Protein AF-A0A9P7BVK4-F1 (afdb_monomer_lite)

Organism: Rhizopus oryzae (NCBI:txid64495)

Radius of gyration: 29.21 Å; chains: 1; bounding box: 48×48×103 Å

Sequence (218 aa):
MNQEDSNDARLERILRNAQRNKIELFDGKNSPQNISIYGFLLGIVCGGGFIFSFYGSIPQLGLFLSALTIFHFMEYLSTALFNPHTLTLDSYLINHGRQYHAAHTAAFIEFFIEYYFFPRWKTFNYISYLVDHKEKDHVLVTHGIYKIMRHPSYFGFFWWALGAQLLLLNPVCFVGFILVLQKFFSDRITYEEHTLQRFFGQEWIEYKAKTPTWMPFI

pLDDT: mean 82.13, std 11.07, range [40.75, 97.62]

Structure (mmCIF, N/CA/C/O backbone):
data_AF-A0A9P7BVK4-F1
#
_entry.id   AF-A0A9P7BVK4-F1
#
loop_
_atom_site.group_PDB
_atom_site.id
_atom_site.type_symbol
_atom_site.label_atom_id
_atom_site.label_alt_id
_atom_site.label_comp_id
_atom_site.label_asym_id
_atom_site.label_entity_id
_atom_site.label_seq_id
_atom_site.pdbx_PDB_ins_code
_atom_site.Cartn_x
_atom_site.Cartn_y
_atom_site.Cartn_z
_atom_site.occupancy
_atom_site.B_iso_or_equiv
_atom_site.auth_seq_id
_atom_site.auth_comp_id
_atom_site.auth_asym_id
_atom_site.auth_atom_id
_atom_site.pdbx_PDB_model_num
ATOM 1 N N . MET A 1 1 ? 20.400 -6.594 -69.086 1.00 61.75 1 MET A N 1
ATOM 2 C CA . MET A 1 1 ? 19.956 -6.981 -67.732 1.00 61.75 1 MET A CA 1
ATOM 3 C C . MET A 1 1 ? 18.478 -7.303 -67.849 1.00 61.75 1 MET A C 1
ATOM 5 O O . MET A 1 1 ? 17.737 -6.425 -68.279 1.00 61.75 1 MET A O 1
ATOM 9 N N . ASN A 1 2 ? 18.091 -8.565 -67.650 1.00 72.62 2 ASN A N 1
ATOM 10 C CA . ASN A 1 2 ? 16.729 -9.026 -67.928 1.00 72.62 2 ASN A CA 1
ATOM 11 C C . ASN A 1 2 ? 15.741 -8.463 -66.897 1.00 72.62 2 ASN A C 1
ATOM 13 O O . ASN A 1 2 ? 16.097 -8.190 -65.753 1.00 72.62 2 ASN A O 1
ATOM 17 N N . GLN A 1 3 ? 14.489 -8.267 -67.310 1.00 72.19 3 GLN A N 1
ATOM 18 C CA . GLN A 1 3 ? 13.434 -7.708 -66.457 1.00 72.19 3 GLN A CA 1
ATOM 19 C C . GLN A 1 3 ? 13.125 -8.599 -65.237 1.00 72.19 3 GLN A C 1
ATOM 21 O O . GLN A 1 3 ? 12.693 -8.098 -64.202 1.00 72.19 3 GLN A O 1
ATOM 26 N N . GLU A 1 4 ? 13.425 -9.894 -65.346 1.00 73.38 4 GLU A N 1
ATOM 27 C CA . GLU A 1 4 ? 13.382 -10.890 -64.269 1.00 73.38 4 GLU A CA 1
ATOM 28 C C . GLU A 1 4 ? 14.431 -10.606 -63.176 1.00 73.38 4 GLU A C 1
ATOM 30 O O . GLU A 1 4 ? 14.052 -10.410 -62.024 1.00 73.38 4 GLU A O 1
ATOM 35 N N . ASP A 1 5 ? 15.706 -10.394 -63.541 1.00 74.50 5 ASP A N 1
ATOM 36 C CA . ASP A 1 5 ? 16.781 -10.029 -62.592 1.00 74.50 5 ASP A CA 1
ATOM 37 C C . ASP A 1 5 ? 16.472 -8.731 -61.827 1.00 74.50 5 ASP A C 1
ATOM 39 O O . ASP A 1 5 ? 16.791 -8.579 -60.645 1.00 74.50 5 ASP A O 1
ATOM 43 N N . SER A 1 6 ? 15.838 -7.760 -62.495 1.00 81.06 6 SER A N 1
ATOM 44 C CA . SER A 1 6 ? 15.445 -6.496 -61.861 1.00 81.06 6 SER A CA 1
ATOM 45 C C . SER A 1 6 ? 14.291 -6.670 -60.868 1.00 81.06 6 SER A C 1
ATOM 47 O O . SER A 1 6 ? 14.216 -5.922 -59.886 1.00 81.06 6 SER A O 1
ATOM 49 N N . ASN A 1 7 ? 13.376 -7.604 -61.128 1.00 84.06 7 ASN A N 1
ATOM 50 C CA . ASN A 1 7 ? 12.255 -7.898 -60.241 1.00 84.06 7 ASN A CA 1
ATOM 51 C C . ASN A 1 7 ? 12.714 -8.705 -59.023 1.00 84.06 7 ASN A C 1
ATOM 53 O O . ASN A 1 7 ? 12.315 -8.368 -57.908 1.00 84.06 7 ASN A O 1
ATOM 57 N N . ASP A 1 8 ? 13.625 -9.661 -59.207 1.00 87.31 8 ASP A N 1
ATOM 58 C CA . ASP A 1 8 ? 14.218 -10.438 -58.114 1.00 87.31 8 ASP A CA 1
ATOM 59 C C . ASP A 1 8 ? 15.072 -9.563 -57.193 1.00 87.31 8 ASP A C 1
ATOM 61 O O . ASP A 1 8 ? 14.895 -9.583 -55.974 1.00 87.31 8 ASP A O 1
ATOM 65 N N . ALA A 1 9 ? 15.901 -8.671 -57.745 1.00 86.88 9 ALA A N 1
ATOM 66 C CA . ALA A 1 9 ? 16.670 -7.718 -56.941 1.00 86.88 9 ALA A CA 1
ATOM 67 C C . ALA A 1 9 ? 15.771 -6.766 -56.125 1.00 86.88 9 ALA A C 1
ATOM 69 O O . ALA A 1 9 ? 16.116 -6.356 -55.007 1.00 86.88 9 ALA A O 1
ATOM 70 N N . ARG A 1 10 ? 14.600 -6.401 -56.665 1.00 88.00 10 ARG A N 1
ATOM 71 C CA . ARG A 1 10 ? 13.596 -5.593 -55.961 1.00 88.00 10 ARG A CA 1
ATOM 72 C C . ARG A 1 10 ? 12.890 -6.409 -54.877 1.00 88.00 10 ARG A C 1
ATOM 74 O O . ARG A 1 10 ? 12.719 -5.892 -53.772 1.00 88.00 10 ARG A O 1
ATOM 81 N N . LEU A 1 11 ? 12.528 -7.660 -55.157 1.00 86.94 11 LEU A N 1
ATOM 82 C CA . LEU A 1 11 ? 11.910 -8.571 -54.196 1.00 86.94 11 LEU A CA 1
ATOM 83 C C . LEU A 1 11 ? 12.857 -8.869 -53.028 1.00 86.94 11 LEU A C 1
ATOM 85 O O . LEU A 1 11 ? 12.459 -8.726 -51.876 1.00 86.94 11 LEU A O 1
ATOM 89 N N . GLU A 1 12 ? 14.132 -9.157 -53.290 1.00 88.69 12 GLU A N 1
ATOM 90 C CA . GLU A 1 12 ? 15.126 -9.354 -52.233 1.00 88.69 12 GLU A CA 1
ATOM 91 C C . GLU A 1 12 ? 15.334 -8.100 -51.373 1.00 88.69 12 GLU A C 1
ATOM 93 O O . GLU A 1 12 ? 15.582 -8.205 -50.172 1.00 88.69 12 GLU A O 1
ATOM 98 N N . ARG A 1 13 ? 15.254 -6.891 -51.952 1.00 85.25 13 ARG A N 1
ATOM 99 C CA . ARG A 1 13 ? 15.291 -5.642 -51.167 1.00 85.25 13 ARG A CA 1
ATOM 100 C C . ARG A 1 13 ? 14.056 -5.497 -50.283 1.00 85.25 13 ARG A C 1
ATOM 102 O O . ARG A 1 13 ? 14.195 -5.086 -49.134 1.00 85.25 13 ARG A O 1
ATOM 109 N N . ILE A 1 14 ? 12.873 -5.843 -50.790 1.00 84.50 14 ILE A N 1
ATOM 110 C CA . ILE A 1 14 ? 11.623 -5.818 -50.019 1.00 84.50 14 ILE A CA 1
ATOM 111 C C . ILE A 1 14 ? 11.687 -6.833 -48.875 1.00 84.50 14 ILE A C 1
ATOM 113 O O . ILE A 1 14 ? 11.404 -6.467 -47.739 1.00 84.50 14 ILE A O 1
ATOM 117 N N . LEU A 1 15 ? 12.127 -8.065 -49.140 1.00 81.56 15 LEU A N 1
ATOM 118 C CA . LEU A 1 15 ? 12.265 -9.113 -48.128 1.00 81.56 15 LEU A CA 1
ATOM 119 C C . LEU A 1 15 ? 13.334 -8.767 -47.083 1.00 81.56 15 LEU A C 1
ATOM 121 O O . LEU A 1 15 ? 13.077 -8.917 -45.891 1.00 81.56 15 LEU A O 1
ATOM 125 N N . ARG A 1 16 ? 14.486 -8.214 -47.492 1.00 78.69 16 ARG A N 1
ATOM 126 C CA . ARG A 1 16 ? 15.508 -7.711 -46.555 1.00 78.69 16 ARG A CA 1
ATOM 127 C C . ARG A 1 16 ? 14.986 -6.566 -45.694 1.00 78.69 16 ARG A C 1
ATOM 129 O O . ARG A 1 16 ? 15.225 -6.569 -44.492 1.00 78.69 16 ARG A O 1
ATOM 136 N N . ASN A 1 17 ? 14.252 -5.614 -46.266 1.00 74.50 17 ASN A N 1
ATOM 137 C CA . ASN A 1 17 ? 13.646 -4.523 -45.498 1.00 74.50 17 ASN A CA 1
ATOM 138 C C . ASN A 1 17 ? 12.530 -5.025 -44.567 1.00 74.50 17 ASN A C 1
ATOM 140 O O . ASN A 1 17 ? 12.420 -4.547 -43.442 1.00 74.50 17 ASN A O 1
ATOM 144 N N . ALA A 1 18 ? 11.748 -6.018 -44.996 1.00 70.12 18 ALA A N 1
ATOM 145 C CA . ALA A 1 18 ? 10.730 -6.663 -44.172 1.00 70.12 18 ALA A CA 1
ATOM 146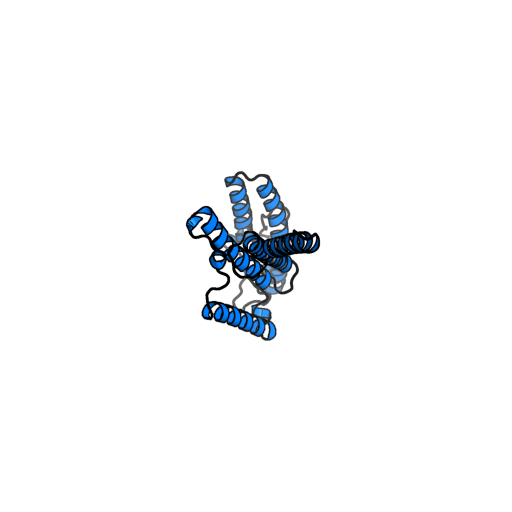 C C . ALA A 1 18 ? 11.351 -7.450 -43.004 1.00 70.12 18 ALA A C 1
ATOM 148 O O . ALA A 1 18 ? 10.852 -7.369 -41.886 1.00 70.12 18 ALA A O 1
ATOM 149 N N . GLN A 1 19 ? 12.473 -8.145 -43.225 1.00 66.88 19 GLN A N 1
ATOM 150 C CA . GLN A 1 19 ? 13.240 -8.798 -42.159 1.00 66.88 19 GLN A CA 1
ATOM 151 C C . GLN A 1 19 ? 13.903 -7.788 -41.216 1.00 66.88 19 GLN A C 1
ATOM 153 O O . GLN A 1 19 ? 13.889 -7.992 -40.008 1.00 66.88 19 GLN A O 1
ATOM 158 N N . ARG A 1 20 ? 14.439 -6.677 -41.738 1.00 66.38 20 ARG A N 1
ATOM 159 C CA . ARG A 1 20 ? 15.073 -5.614 -40.938 1.00 66.38 20 ARG A CA 1
ATOM 160 C C . ARG A 1 20 ? 14.078 -4.858 -40.052 1.00 66.38 20 ARG A C 1
ATOM 162 O O . ARG A 1 20 ? 14.463 -4.366 -39.000 1.00 66.38 20 ARG A O 1
ATOM 169 N N . ASN A 1 21 ? 12.814 -4.796 -40.469 1.00 64.31 21 ASN A N 1
ATOM 170 C CA . ASN A 1 21 ? 11.710 -4.197 -39.715 1.00 64.31 21 ASN A CA 1
ATOM 171 C C . ASN A 1 21 ? 10.929 -5.213 -38.872 1.00 64.31 21 ASN A C 1
ATOM 173 O O . ASN A 1 21 ? 9.886 -4.867 -38.314 1.00 64.31 21 ASN A O 1
ATOM 177 N N . LYS A 1 22 ? 11.388 -6.467 -38.783 1.00 70.56 22 LYS A N 1
ATOM 178 C CA . LYS A 1 22 ? 10.742 -7.454 -37.926 1.00 70.56 22 LYS A CA 1
ATOM 179 C C . LYS A 1 22 ? 10.945 -7.027 -36.474 1.00 70.56 22 LYS A C 1
ATOM 181 O O . LYS A 1 22 ? 12.064 -7.005 -35.972 1.00 70.56 22 LYS A O 1
ATOM 186 N N . ILE A 1 23 ? 9.853 -6.642 -35.822 1.00 73.25 23 ILE A N 1
ATOM 187 C CA . ILE A 1 23 ? 9.856 -6.268 -34.410 1.00 73.25 23 ILE A CA 1
ATOM 188 C C . ILE A 1 23 ? 10.021 -7.559 -33.607 1.00 73.25 23 ILE A C 1
ATOM 190 O O . ILE A 1 23 ? 9.081 -8.341 -33.473 1.00 73.25 23 ILE A O 1
ATOM 194 N N . GLU A 1 24 ? 11.235 -7.806 -33.127 1.00 81.44 24 GLU A N 1
ATOM 195 C CA . GLU A 1 24 ? 11.526 -8.908 -32.214 1.00 81.44 24 GLU A CA 1
ATOM 196 C C . GLU A 1 24 ? 11.184 -8.461 -30.787 1.00 81.44 24 GLU A C 1
ATOM 198 O O . GLU A 1 24 ? 11.719 -7.471 -30.289 1.00 81.44 24 GLU A O 1
ATOM 203 N N . LEU A 1 25 ? 10.237 -9.163 -30.160 1.00 84.94 25 LEU A N 1
ATOM 204 C CA . LEU A 1 25 ? 9.832 -8.968 -28.768 1.00 84.94 25 LEU A CA 1
ATOM 205 C C . LEU A 1 25 ? 10.315 -10.162 -27.944 1.00 84.94 25 LEU A C 1
ATOM 207 O O . LEU A 1 25 ? 10.239 -11.297 -28.415 1.00 84.94 25 LEU A O 1
ATOM 211 N N . PHE A 1 26 ? 10.755 -9.912 -26.710 1.00 84.88 26 PHE A N 1
ATOM 212 C CA . PHE A 1 26 ? 11.205 -10.939 -25.756 1.00 84.88 26 PHE A CA 1
ATOM 213 C C . PHE A 1 26 ? 12.436 -11.745 -26.204 1.00 84.88 26 PHE A C 1
ATOM 215 O O . PHE A 1 26 ? 12.697 -12.825 -25.683 1.00 84.88 26 PHE A O 1
ATOM 222 N N . ASP A 1 27 ? 13.230 -11.214 -27.135 1.00 86.06 27 ASP A N 1
ATOM 223 C CA . ASP A 1 27 ? 14.495 -11.824 -27.573 1.00 86.06 27 ASP A CA 1
ATOM 224 C C . ASP A 1 27 ? 15.665 -11.561 -26.597 1.00 86.06 27 ASP A C 1
ATOM 226 O O . ASP A 1 27 ? 16.795 -11.977 -26.849 1.00 86.06 27 ASP A O 1
ATOM 230 N N . GLY A 1 28 ? 15.403 -10.854 -25.492 1.00 82.06 28 GLY A N 1
ATOM 231 C CA . GLY A 1 28 ? 16.381 -10.510 -24.459 1.00 82.06 28 GLY A CA 1
ATOM 232 C C . GLY A 1 28 ? 17.343 -9.382 -24.843 1.00 82.06 28 GLY A C 1
ATOM 233 O O . GLY A 1 28 ? 18.170 -8.985 -24.025 1.00 82.06 28 GLY A O 1
ATOM 234 N N . LYS A 1 29 ? 17.255 -8.829 -26.060 1.00 87.12 29 LYS A N 1
ATOM 235 C CA . LYS A 1 29 ? 18.148 -7.748 -26.491 1.00 87.12 29 LYS A CA 1
ATOM 236 C C . LYS A 1 29 ? 17.741 -6.416 -25.868 1.00 87.12 29 LYS A C 1
ATOM 238 O O . LYS A 1 29 ? 16.558 -6.123 -25.699 1.00 87.12 29 LYS A O 1
ATOM 243 N N . ASN A 1 30 ? 18.724 -5.556 -25.609 1.00 88.75 30 ASN A N 1
ATOM 244 C CA . ASN A 1 30 ? 18.494 -4.192 -25.132 1.00 88.75 30 ASN A CA 1
ATOM 245 C C . ASN A 1 30 ? 17.979 -3.281 -26.265 1.00 88.75 30 ASN A C 1
ATOM 247 O O . ASN A 1 30 ? 18.724 -2.476 -26.821 1.00 88.75 30 ASN A O 1
ATOM 251 N N . SER A 1 31 ? 16.716 -3.457 -26.651 1.00 89.50 31 SER A N 1
ATOM 252 C CA . SER A 1 31 ? 16.030 -2.665 -27.676 1.00 89.50 31 SER A CA 1
ATOM 253 C C . SER A 1 31 ? 14.955 -1.774 -27.041 1.00 89.50 31 SER A C 1
ATOM 255 O O . SER A 1 31 ? 14.351 -2.172 -26.040 1.00 89.50 31 SER A O 1
ATOM 257 N N . PRO A 1 32 ? 14.644 -0.594 -27.613 1.00 89.50 32 PRO A N 1
ATOM 258 C CA . PRO A 1 32 ? 13.561 0.257 -27.114 1.00 89.50 32 PRO A CA 1
ATOM 259 C C . PRO A 1 32 ? 12.216 -0.470 -27.004 1.00 89.50 32 PRO A C 1
ATOM 261 O O . PRO A 1 32 ? 11.449 -0.220 -26.077 1.00 89.50 32 PRO A O 1
ATOM 264 N N . GLN A 1 33 ? 11.936 -1.396 -27.924 1.00 88.00 33 GLN A N 1
ATOM 265 C CA . GLN A 1 33 ? 10.709 -2.188 -27.930 1.00 88.00 33 GLN A CA 1
ATOM 266 C C . GLN A 1 33 ? 10.667 -3.168 -26.752 1.00 88.00 33 GLN A C 1
ATOM 268 O O . GLN A 1 33 ? 9.645 -3.244 -26.072 1.00 88.00 33 GLN A O 1
ATOM 273 N N . ASN A 1 34 ? 11.776 -3.856 -26.457 1.00 90.31 34 ASN A N 1
ATOM 274 C CA . ASN A 1 34 ? 11.861 -4.734 -25.289 1.00 90.31 34 ASN A CA 1
ATOM 275 C C . ASN A 1 34 ? 11.816 -3.952 -23.976 1.00 90.31 34 ASN A C 1
ATOM 277 O O . ASN A 1 34 ? 11.093 -4.326 -23.063 1.00 90.31 34 ASN A O 1
ATOM 281 N N . ILE A 1 35 ? 12.523 -2.828 -23.880 1.00 91.94 35 ILE A N 1
ATOM 282 C CA . ILE A 1 35 ? 12.457 -1.969 -22.691 1.00 91.94 35 ILE A CA 1
ATOM 283 C C . ILE A 1 35 ? 11.002 -1.543 -22.442 1.00 91.94 35 ILE A C 1
ATOM 285 O O . ILE A 1 35 ? 10.477 -1.680 -21.337 1.00 91.94 35 ILE A O 1
ATOM 289 N N . SER A 1 36 ? 10.317 -1.103 -23.502 1.00 91.19 36 SER A N 1
ATOM 290 C CA . SER A 1 36 ? 8.928 -0.643 -23.420 1.00 91.19 36 SER A CA 1
ATOM 291 C C . SER A 1 36 ? 7.964 -1.761 -23.024 1.00 91.19 36 SER A C 1
ATOM 293 O O . SER A 1 36 ? 7.110 -1.538 -22.170 1.00 91.19 36 SER A O 1
ATOM 295 N N . ILE A 1 37 ? 8.087 -2.963 -23.604 1.00 93.31 37 ILE A N 1
ATOM 296 C CA . ILE A 1 37 ? 7.184 -4.077 -23.274 1.00 93.31 37 ILE A CA 1
ATOM 297 C C . ILE A 1 37 ? 7.407 -4.568 -21.836 1.00 93.31 37 ILE A C 1
ATOM 299 O O . ILE A 1 37 ? 6.435 -4.846 -21.143 1.00 93.31 37 ILE A O 1
ATOM 303 N N . TYR A 1 38 ? 8.650 -4.599 -21.343 1.00 92.31 38 TYR A N 1
ATOM 304 C CA . TYR A 1 38 ? 8.952 -4.965 -19.954 1.00 92.31 38 TYR A CA 1
ATOM 305 C C . TYR A 1 38 ? 8.375 -3.938 -18.973 1.00 92.31 38 TYR A C 1
ATOM 307 O O . TYR A 1 38 ? 7.657 -4.313 -18.046 1.00 92.31 38 TYR A O 1
ATOM 315 N N . GLY A 1 39 ? 8.604 -2.642 -19.213 1.00 93.75 39 GLY A N 1
ATOM 316 C CA . GLY A 1 39 ? 8.006 -1.571 -18.412 1.00 93.75 39 GLY A CA 1
ATOM 317 C C . GLY A 1 39 ? 6.474 -1.600 -18.429 1.00 93.75 39 GLY A C 1
ATOM 318 O O . GLY A 1 39 ? 5.840 -1.456 -17.385 1.00 93.75 39 GLY A O 1
ATOM 319 N N . PHE A 1 40 ? 5.868 -1.855 -19.591 1.00 95.12 40 PHE A N 1
ATOM 320 C CA . PHE A 1 40 ? 4.417 -1.973 -19.736 1.00 95.12 40 PHE A CA 1
ATOM 321 C C . PHE A 1 40 ? 3.844 -3.163 -18.954 1.00 95.12 40 PHE A C 1
ATOM 323 O O . PHE A 1 40 ? 2.858 -3.007 -18.234 1.00 95.12 40 PHE A O 1
ATOM 330 N N . LEU A 1 41 ? 4.474 -4.337 -19.042 1.00 95.75 41 LEU A N 1
ATOM 331 C CA . LEU A 1 41 ? 4.052 -5.530 -18.304 1.00 95.75 41 LEU A CA 1
ATOM 332 C C . LEU A 1 41 ? 4.190 -5.347 -16.789 1.00 95.75 41 LEU A C 1
ATOM 334 O O . LEU A 1 41 ? 3.259 -5.678 -16.054 1.00 95.75 41 LEU A O 1
ATOM 338 N N . LEU A 1 42 ? 5.302 -4.767 -16.323 1.00 94.12 42 LEU A N 1
ATOM 339 C CA . LEU A 1 42 ? 5.467 -4.398 -14.914 1.00 94.12 42 LEU A CA 1
ATOM 340 C C . LEU A 1 42 ? 4.369 -3.421 -14.471 1.00 94.12 42 LEU A C 1
ATOM 342 O O . LEU A 1 42 ? 3.795 -3.599 -13.401 1.00 94.12 42 LEU A O 1
ATOM 346 N N . GLY A 1 43 ? 4.017 -2.446 -15.314 1.00 94.38 43 GLY A N 1
ATOM 347 C CA . GLY A 1 43 ? 2.919 -1.511 -15.069 1.00 94.38 43 GLY A CA 1
ATOM 348 C C . GLY A 1 43 ? 1.548 -2.186 -14.954 1.00 94.38 43 GLY A C 1
ATOM 349 O O . GLY A 1 43 ? 0.794 -1.870 -14.033 1.00 94.38 43 GLY A O 1
ATOM 350 N N . ILE A 1 44 ? 1.235 -3.151 -15.829 1.00 97.62 44 ILE A N 1
ATOM 351 C CA . ILE A 1 44 ? -0.006 -3.943 -15.747 1.00 97.62 44 ILE A CA 1
ATOM 352 C C . ILE A 1 44 ? -0.067 -4.710 -14.428 1.00 97.62 44 ILE A C 1
ATOM 354 O O . ILE A 1 44 ? -1.084 -4.654 -13.738 1.00 97.62 44 ILE A O 1
ATOM 358 N N . VAL A 1 45 ? 1.006 -5.416 -14.063 1.00 95.81 45 VAL A N 1
ATOM 359 C CA . VAL A 1 45 ? 1.035 -6.210 -12.826 1.00 95.81 45 VAL A CA 1
ATOM 360 C C . VAL A 1 45 ? 0.978 -5.294 -11.602 1.00 95.81 45 VAL A C 1
ATOM 362 O O . VAL A 1 45 ? 0.251 -5.594 -10.658 1.00 95.81 45 VAL A O 1
ATOM 365 N N . CYS A 1 46 ? 1.650 -4.141 -11.638 1.00 94.81 46 CYS A N 1
ATOM 366 C CA . CYS A 1 46 ? 1.585 -3.143 -10.577 1.00 94.81 46 CYS A CA 1
ATOM 367 C C . CYS A 1 46 ? 0.163 -2.611 -10.379 1.00 94.81 46 CYS A C 1
ATOM 369 O O . CYS A 1 46 ? -0.353 -2.635 -9.261 1.00 94.81 46 CYS A O 1
ATOM 371 N N . GLY A 1 47 ? -0.476 -2.133 -11.452 1.00 93.06 47 GLY A N 1
ATOM 372 C CA . GLY A 1 47 ? -1.826 -1.573 -11.403 1.00 93.06 47 GLY A CA 1
ATOM 373 C C . GLY A 1 47 ? -2.878 -2.622 -11.049 1.00 93.06 47 GLY A C 1
ATOM 374 O O . GLY A 1 47 ? -3.735 -2.376 -10.203 1.00 93.06 47 GLY A O 1
ATOM 375 N N . GLY A 1 48 ? -2.773 -3.818 -11.633 1.00 94.88 48 GLY A N 1
ATOM 376 C CA . GLY A 1 48 ? -3.633 -4.957 -11.322 1.00 94.88 48 GLY A CA 1
ATOM 377 C C . GLY A 1 48 ? -3.495 -5.410 -9.870 1.00 94.88 48 GLY A C 1
ATOM 378 O O . GLY A 1 48 ? -4.505 -5.570 -9.191 1.00 94.88 48 GLY A O 1
ATOM 379 N N . GLY A 1 49 ? -2.263 -5.540 -9.367 1.00 90.38 49 GLY A N 1
ATOM 380 C CA . GLY A 1 49 ? -1.984 -5.848 -7.962 1.00 90.38 49 GLY A CA 1
ATOM 381 C C . GLY A 1 49 ? -2.538 -4.786 -7.013 1.00 90.38 49 GLY A C 1
ATOM 382 O O . GLY A 1 49 ? -3.156 -5.119 -6.001 1.00 90.38 49 GLY A O 1
ATOM 383 N N . PHE A 1 50 ? -2.428 -3.509 -7.386 1.00 88.56 50 PHE A N 1
ATOM 384 C CA . PHE A 1 50 ? -2.930 -2.406 -6.577 1.00 88.56 50 PHE A CA 1
ATOM 385 C C . PHE A 1 50 ? -4.456 -2.429 -6.514 1.00 88.56 50 PHE A C 1
ATOM 387 O O . PHE A 1 50 ? -5.016 -2.395 -5.425 1.00 88.56 50 PHE A O 1
ATOM 394 N N . ILE A 1 51 ? -5.149 -2.590 -7.644 1.00 92.00 51 ILE A N 1
ATOM 395 C CA . ILE A 1 51 ? -6.613 -2.746 -7.672 1.00 92.00 51 ILE A CA 1
ATOM 396 C C . ILE A 1 51 ? -7.034 -3.991 -6.878 1.00 92.00 51 ILE A C 1
ATOM 398 O O . ILE A 1 51 ? -7.935 -3.921 -6.041 1.00 92.00 51 ILE A O 1
ATOM 402 N N . PHE A 1 52 ? -6.348 -5.119 -7.071 1.00 85.31 52 PHE A N 1
ATOM 403 C CA . PHE A 1 52 ? -6.606 -6.351 -6.326 1.00 85.31 52 PHE A CA 1
ATOM 404 C C . PHE A 1 52 ? -6.426 -6.166 -4.812 1.00 85.31 52 PHE A C 1
ATOM 406 O O . PHE A 1 52 ? -7.118 -6.819 -4.039 1.00 85.31 52 PHE A O 1
ATOM 413 N N . SER A 1 53 ? -5.582 -5.232 -4.367 1.00 84.00 53 SER A N 1
ATOM 414 C CA . SER A 1 53 ? -5.439 -4.924 -2.941 1.00 84.00 53 SER A CA 1
ATOM 415 C C . SER A 1 53 ? -6.667 -4.271 -2.293 1.00 84.00 53 SER A C 1
ATOM 417 O O . SER A 1 53 ? -6.812 -4.331 -1.075 1.00 84.00 53 SER A O 1
ATOM 419 N N . PHE A 1 54 ? -7.571 -3.676 -3.074 1.00 79.94 54 PHE A N 1
ATOM 420 C CA . PHE A 1 54 ? -8.807 -3.075 -2.553 1.00 79.94 54 PHE A CA 1
ATOM 421 C C . PHE A 1 54 ? -10.028 -3.982 -2.704 1.00 79.94 54 PHE A C 1
ATOM 423 O O . PHE A 1 54 ? -10.956 -3.890 -1.905 1.00 79.94 54 PHE A O 1
ATOM 430 N N . TYR A 1 55 ? -10.036 -4.846 -3.721 1.00 82.38 55 TYR A N 1
ATOM 431 C CA . TYR A 1 55 ? -11.218 -5.635 -4.090 1.00 82.38 55 TYR A CA 1
ATOM 432 C C . TYR A 1 55 ? -11.022 -7.151 -3.969 1.00 82.38 55 TYR A C 1
ATOM 434 O O . TYR A 1 55 ? -11.993 -7.903 -4.017 1.00 82.38 55 TYR A O 1
ATOM 442 N N . GLY A 1 56 ? -9.782 -7.619 -3.845 1.00 74.75 56 GLY A N 1
ATOM 443 C CA . GLY A 1 56 ? -9.452 -9.033 -3.728 1.00 74.75 56 GLY A CA 1
ATOM 444 C C . GLY A 1 56 ? -9.601 -9.551 -2.299 1.00 74.75 56 GLY A C 1
ATOM 445 O O . GLY A 1 56 ? -9.408 -8.828 -1.326 1.00 74.75 56 GLY A O 1
ATOM 446 N N . SER A 1 57 ? -9.873 -10.850 -2.164 1.00 77.19 57 SER A N 1
ATOM 447 C CA . SER A 1 57 ? -9.955 -11.530 -0.860 1.00 77.19 57 SER A CA 1
ATOM 448 C C . SER A 1 57 ? -8.608 -11.620 -0.126 1.00 77.19 57 SER A C 1
ATOM 450 O O . SER A 1 57 ? -8.570 -11.992 1.043 1.00 77.19 57 SER A O 1
ATOM 452 N N . ILE A 1 58 ? -7.505 -11.309 -0.817 1.00 79.00 58 ILE A N 1
ATOM 453 C CA . ILE A 1 58 ? -6.126 -11.445 -0.339 1.00 79.00 58 ILE A CA 1
ATOM 454 C C . ILE A 1 58 ? -5.335 -10.173 -0.695 1.00 79.00 58 ILE A C 1
ATOM 456 O O . ILE A 1 58 ? -4.485 -10.179 -1.593 1.00 79.00 58 ILE A O 1
ATOM 460 N N . PRO A 1 59 ? -5.616 -9.040 -0.039 1.00 80.25 59 PRO A N 1
ATOM 461 C CA . PRO A 1 59 ? -5.073 -7.754 -0.457 1.00 80.25 59 PRO A CA 1
ATOM 462 C C . PRO A 1 59 ? -3.539 -7.661 -0.356 1.00 80.25 59 PRO A C 1
ATOM 464 O O . PRO A 1 59 ? -2.903 -6.923 -1.105 1.00 80.25 59 PRO A O 1
ATOM 467 N N . GLN A 1 60 ? -2.930 -8.462 0.521 1.00 77.75 60 GLN A N 1
ATOM 468 C CA . GLN A 1 60 ? -1.484 -8.542 0.752 1.00 77.75 60 GLN A CA 1
ATOM 469 C C . GLN A 1 60 ? -0.738 -9.049 -0.476 1.00 77.75 60 GLN A C 1
ATOM 471 O O . GLN A 1 60 ? 0.331 -8.539 -0.794 1.00 77.75 60 GLN A O 1
ATOM 476 N N . LEU A 1 61 ? -1.313 -10.034 -1.171 1.00 83.12 61 LEU A N 1
ATOM 477 C CA . LEU A 1 61 ? -0.749 -10.554 -2.410 1.00 83.12 61 LEU A CA 1
ATOM 478 C C . LEU A 1 61 ? -0.728 -9.454 -3.479 1.00 83.12 61 LEU A C 1
ATOM 480 O O . LEU A 1 61 ? 0.275 -9.283 -4.165 1.00 83.12 61 LEU A O 1
ATOM 484 N N . GLY A 1 62 ? -1.803 -8.663 -3.562 1.00 85.00 62 GLY A N 1
ATOM 485 C CA . GLY A 1 62 ? -1.878 -7.499 -4.444 1.00 85.00 62 GLY A CA 1
ATOM 486 C C . GLY A 1 62 ? -0.791 -6.465 -4.146 1.00 85.00 62 GLY A C 1
ATOM 487 O O . GLY A 1 62 ? -0.026 -6.106 -5.037 1.00 85.00 62 GLY A O 1
ATOM 488 N N . LEU A 1 63 ? -0.663 -6.053 -2.879 1.00 84.94 63 LEU A N 1
ATOM 489 C CA . LEU A 1 63 ? 0.362 -5.094 -2.444 1.00 84.94 63 LEU A CA 1
ATOM 490 C C . LEU A 1 63 ? 1.788 -5.613 -2.657 1.00 84.94 63 LEU A C 1
ATOM 492 O O . LEU A 1 63 ? 2.652 -4.848 -3.080 1.00 84.94 63 LEU A O 1
ATOM 496 N N . PHE A 1 64 ? 2.037 -6.898 -2.396 1.00 84.75 64 PHE A N 1
ATOM 497 C CA . PHE A 1 64 ? 3.338 -7.526 -2.623 1.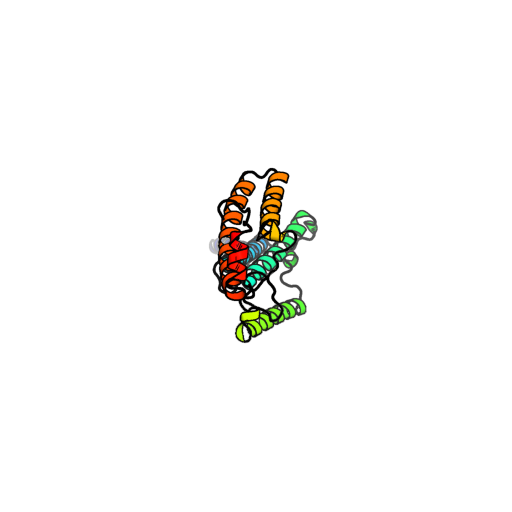00 84.75 64 PHE A CA 1
ATOM 498 C C . PHE A 1 64 ? 3.723 -7.492 -4.105 1.00 84.75 64 PHE A C 1
ATOM 500 O O . PHE A 1 64 ? 4.824 -7.060 -4.441 1.00 84.75 64 PHE A O 1
ATOM 507 N N . LEU A 1 65 ? 2.807 -7.877 -5.001 1.00 87.38 65 LEU A N 1
ATOM 508 C CA . LEU A 1 65 ? 3.041 -7.838 -6.447 1.00 87.38 65 LEU A CA 1
ATOM 509 C C . LEU A 1 65 ? 3.266 -6.405 -6.954 1.00 87.38 65 LEU A C 1
ATOM 511 O O . LEU A 1 65 ? 4.148 -6.178 -7.785 1.00 87.38 65 LEU A O 1
ATOM 515 N N . SER A 1 66 ? 2.527 -5.422 -6.428 1.00 88.00 66 SER A N 1
ATOM 516 C CA . SER A 1 66 ? 2.763 -4.007 -6.738 1.00 88.00 66 SER A CA 1
ATOM 517 C C . SER A 1 66 ? 4.131 -3.528 -6.253 1.00 88.00 66 SER A C 1
ATOM 519 O O . SER A 1 66 ? 4.865 -2.909 -7.014 1.00 88.00 66 SER A O 1
ATOM 521 N N . ALA A 1 67 ? 4.521 -3.847 -5.019 1.00 85.62 67 ALA A N 1
ATOM 522 C CA . ALA A 1 67 ? 5.822 -3.454 -4.484 1.00 85.62 67 ALA A CA 1
ATOM 523 C C . ALA A 1 67 ? 6.985 -4.096 -5.262 1.00 85.62 67 ALA A C 1
ATOM 525 O O . ALA A 1 67 ? 7.951 -3.412 -5.595 1.00 85.62 67 ALA A O 1
ATOM 526 N N . LEU A 1 68 ? 6.868 -5.383 -5.606 1.00 86.19 68 LEU A N 1
ATOM 527 C CA . LEU A 1 68 ? 7.875 -6.116 -6.375 1.00 86.19 68 LEU A CA 1
ATOM 528 C C . LEU A 1 68 ? 8.068 -5.510 -7.774 1.00 86.19 68 LEU A C 1
ATOM 530 O O . LEU A 1 68 ? 9.193 -5.291 -8.217 1.00 86.19 68 LEU A O 1
ATOM 534 N N . THR A 1 69 ? 6.974 -5.187 -8.464 1.00 91.94 69 THR A N 1
ATOM 535 C CA . THR A 1 69 ? 7.030 -4.589 -9.809 1.00 91.94 69 THR A CA 1
ATOM 536 C C . THR A 1 69 ? 7.549 -3.153 -9.795 1.00 91.94 69 THR A C 1
ATOM 538 O O . THR A 1 69 ? 8.324 -2.784 -10.678 1.00 91.94 69 THR A O 1
ATOM 541 N N . ILE A 1 70 ? 7.202 -2.367 -8.769 1.00 90.94 70 ILE A N 1
ATOM 542 C CA . ILE A 1 70 ? 7.778 -1.035 -8.537 1.00 90.94 70 ILE A CA 1
ATOM 543 C C . ILE A 1 70 ? 9.283 -1.131 -8.290 1.00 90.94 70 ILE A C 1
ATOM 545 O O . ILE A 1 70 ? 10.025 -0.346 -8.871 1.00 90.94 70 ILE A O 1
ATOM 549 N N . PHE A 1 71 ? 9.744 -2.085 -7.476 1.00 89.06 71 PHE A N 1
ATOM 550 C CA . PHE A 1 71 ? 11.170 -2.290 -7.212 1.00 89.06 71 PHE A CA 1
ATOM 551 C C . PHE A 1 71 ? 11.954 -2.542 -8.510 1.00 89.06 71 PHE A C 1
ATOM 553 O O . PHE A 1 71 ? 12.897 -1.812 -8.804 1.00 89.06 71 PHE A O 1
ATOM 560 N N . HIS A 1 72 ? 11.513 -3.496 -9.338 1.00 89.38 72 HIS A N 1
ATOM 561 C CA . HIS A 1 72 ? 12.169 -3.801 -10.618 1.00 89.38 72 HIS A CA 1
ATOM 562 C C . HIS A 1 72 ? 12.157 -2.625 -11.599 1.00 89.38 72 HIS A C 1
ATOM 564 O O . HIS A 1 72 ? 13.131 -2.389 -12.314 1.00 89.38 72 HIS A O 1
ATOM 570 N N . PHE A 1 73 ? 11.062 -1.865 -11.636 1.00 92.75 73 PHE A N 1
ATOM 571 C CA . PHE A 1 73 ? 10.991 -0.665 -12.460 1.00 92.75 73 PHE A CA 1
ATOM 572 C C . PHE A 1 73 ? 11.920 0.444 -11.945 1.00 92.75 73 PHE A C 1
ATOM 574 O O . PHE A 1 73 ? 12.586 1.101 -12.743 1.00 92.75 73 PHE A O 1
ATOM 581 N N . MET A 1 74 ? 11.990 0.645 -10.627 1.00 89.44 74 MET A N 1
ATOM 582 C CA . MET A 1 74 ? 12.840 1.659 -10.000 1.00 89.44 74 MET A CA 1
ATOM 583 C C . MET A 1 74 ? 14.325 1.355 -10.151 1.00 89.44 74 MET A C 1
ATOM 585 O O . MET A 1 74 ? 15.088 2.290 -10.351 1.00 89.44 74 MET A O 1
ATOM 589 N N . GLU A 1 75 ? 14.735 0.088 -10.120 1.00 88.06 75 GLU A N 1
ATOM 590 C CA . GLU A 1 75 ? 16.117 -0.314 -10.418 1.00 88.06 75 GLU A CA 1
ATOM 591 C C . GLU A 1 75 ? 16.523 0.032 -11.856 1.00 88.06 75 GLU A C 1
ATOM 593 O O . GLU A 1 75 ? 17.581 0.620 -12.105 1.00 88.06 75 GLU A O 1
ATOM 598 N N . TYR A 1 76 ? 15.638 -0.231 -12.822 1.00 92.06 76 TYR A N 1
ATOM 599 C CA . TYR A 1 76 ? 15.879 0.182 -14.201 1.00 92.06 76 TYR A CA 1
ATOM 600 C C . TYR A 1 76 ? 15.916 1.710 -14.333 1.00 92.06 76 TYR A C 1
ATOM 602 O O . TYR A 1 76 ? 16.822 2.262 -14.958 1.00 92.06 76 TYR A O 1
ATOM 610 N N . LEU A 1 77 ? 14.944 2.407 -13.735 1.00 91.06 77 LEU A N 1
ATOM 611 C CA . LEU A 1 77 ? 14.836 3.863 -13.803 1.00 91.06 77 LEU A CA 1
ATOM 612 C C . LEU A 1 77 ? 16.025 4.556 -13.128 1.00 91.06 77 LEU A C 1
ATOM 614 O O . LEU A 1 77 ? 16.567 5.508 -13.684 1.00 91.06 77 LEU A O 1
ATOM 618 N N . SER A 1 78 ? 16.456 4.085 -11.959 1.00 86.19 78 SER A N 1
ATOM 619 C CA . SER A 1 78 ? 17.615 4.628 -11.248 1.00 86.19 78 SER A CA 1
ATOM 620 C C . SER A 1 78 ? 18.891 4.424 -12.068 1.00 86.19 78 SER A C 1
ATOM 622 O O . SER A 1 78 ? 19.665 5.366 -12.242 1.00 86.19 78 SER A O 1
ATOM 624 N N . THR A 1 79 ? 19.070 3.247 -12.673 1.00 88.25 79 THR A N 1
ATOM 625 C CA . THR A 1 79 ? 20.190 2.980 -13.584 1.00 88.25 79 THR A CA 1
ATOM 626 C C . THR A 1 79 ? 20.134 3.897 -14.804 1.00 88.25 79 THR A C 1
ATOM 628 O O . THR A 1 79 ? 21.153 4.463 -15.190 1.00 88.25 79 THR A O 1
ATOM 631 N N . ALA A 1 80 ? 18.951 4.118 -15.378 1.00 89.12 80 ALA A N 1
ATOM 632 C CA . ALA A 1 80 ? 18.780 4.998 -16.530 1.00 89.12 80 ALA A CA 1
ATOM 633 C C . ALA A 1 80 ? 19.087 6.469 -16.203 1.00 89.12 80 ALA A C 1
ATOM 635 O O . ALA A 1 80 ? 19.655 7.173 -17.036 1.00 89.12 80 ALA A O 1
ATOM 636 N N . LEU A 1 81 ? 18.737 6.929 -14.998 1.00 92.81 81 LEU A N 1
ATOM 637 C CA . LEU A 1 81 ? 18.956 8.308 -14.554 1.00 92.81 81 LEU A CA 1
ATOM 638 C C . LEU A 1 81 ? 20.404 8.581 -14.138 1.00 92.81 81 LEU A C 1
ATOM 640 O O . LEU A 1 81 ? 20.927 9.653 -14.434 1.00 92.81 81 LEU A O 1
ATOM 644 N N . PHE A 1 82 ? 21.045 7.638 -13.446 1.00 89.38 82 PHE A N 1
ATOM 645 C CA . PHE A 1 82 ? 22.334 7.880 -12.790 1.00 89.38 82 PHE A CA 1
ATOM 646 C C . PHE A 1 82 ? 23.512 7.143 -13.438 1.00 89.38 82 PHE A C 1
ATOM 648 O O . PHE A 1 82 ? 24.640 7.611 -13.324 1.00 89.38 82 PHE A O 1
ATOM 655 N N . ASN A 1 83 ? 23.274 6.033 -14.147 1.00 90.50 83 ASN A N 1
ATOM 656 C CA . ASN A 1 83 ? 24.309 5.213 -14.792 1.00 90.50 83 ASN A CA 1
ATOM 657 C C . ASN A 1 83 ? 23.910 4.765 -16.222 1.00 90.50 83 ASN A C 1
ATOM 659 O O . ASN A 1 83 ? 23.944 3.571 -16.539 1.00 90.50 83 ASN A O 1
ATOM 663 N N . PRO A 1 84 ? 23.547 5.692 -17.132 1.00 90.69 84 PRO A N 1
ATOM 664 C CA . PRO A 1 84 ? 22.993 5.344 -18.446 1.00 90.69 84 PRO A CA 1
ATOM 665 C C . PRO A 1 84 ? 23.960 4.548 -19.334 1.00 90.69 84 PRO A C 1
ATOM 667 O O . PRO A 1 84 ? 23.529 3.775 -20.186 1.00 90.69 84 PRO A O 1
ATOM 670 N N . HIS A 1 85 ? 25.272 4.695 -19.132 1.00 89.94 85 HIS A N 1
ATOM 671 C CA . HIS A 1 85 ? 26.290 3.998 -19.923 1.00 89.94 85 HIS A CA 1
ATOM 672 C C . HIS A 1 85 ? 26.331 2.481 -19.682 1.00 89.94 85 HIS A C 1
ATOM 674 O O . HIS A 1 85 ? 26.865 1.752 -20.514 1.00 89.94 85 HIS A O 1
ATOM 680 N N . THR A 1 86 ? 25.763 2.005 -18.572 1.00 86.88 86 THR A N 1
ATOM 681 C CA . THR A 1 86 ? 25.676 0.578 -18.220 1.00 86.88 86 THR A CA 1
ATOM 682 C C . THR A 1 86 ? 24.256 0.024 -18.340 1.00 86.88 86 THR A C 1
ATOM 684 O O . THR A 1 86 ? 24.010 -1.121 -17.963 1.00 86.88 86 THR A O 1
ATOM 687 N N . LEU A 1 87 ? 23.306 0.828 -18.829 1.00 89.94 87 LEU A N 1
ATOM 688 C CA . LEU A 1 87 ? 21.893 0.469 -18.884 1.00 89.94 87 LEU A CA 1
ATOM 689 C C . LEU A 1 87 ? 21.652 -0.661 -19.889 1.00 89.94 87 LEU A C 1
ATOM 691 O O . LEU A 1 87 ? 21.899 -0.519 -21.089 1.00 89.94 87 LEU A O 1
ATOM 695 N N . THR A 1 88 ? 21.114 -1.772 -19.401 1.00 92.38 88 THR A N 1
ATOM 696 C CA . THR A 1 88 ? 20.752 -2.936 -20.217 1.00 92.38 88 THR A CA 1
ATOM 697 C C . THR A 1 88 ? 19.374 -3.454 -19.826 1.00 92.38 88 THR A C 1
ATOM 699 O O . THR A 1 88 ? 18.802 -3.030 -18.824 1.00 92.38 88 THR A O 1
ATOM 702 N N . LEU A 1 89 ? 18.824 -4.388 -20.604 1.00 89.12 89 LEU A N 1
ATOM 703 C CA . LEU A 1 89 ? 17.549 -5.023 -20.266 1.00 89.12 89 LEU A CA 1
ATOM 704 C C . LEU A 1 89 ? 17.625 -5.767 -18.919 1.00 89.12 89 LEU A C 1
ATOM 706 O O . LEU A 1 89 ? 16.653 -5.791 -18.167 1.00 89.12 89 LEU A O 1
ATOM 710 N N . ASP A 1 90 ? 18.802 -6.293 -18.575 1.00 88.31 90 ASP A N 1
ATOM 711 C CA . ASP A 1 90 ? 19.056 -6.968 -17.302 1.00 88.31 90 ASP A CA 1
ATOM 712 C C . ASP A 1 90 ? 19.031 -6.014 -16.098 1.00 88.31 90 ASP A C 1
ATOM 714 O O . ASP A 1 90 ? 18.869 -6.473 -14.970 1.00 88.31 90 ASP A O 1
ATOM 718 N N . SER A 1 91 ? 19.100 -4.692 -16.309 1.00 89.50 91 SER A N 1
ATOM 719 C CA . SER A 1 91 ? 18.958 -3.684 -15.246 1.00 89.50 91 SER A CA 1
ATOM 720 C C . SER A 1 91 ? 17.552 -3.649 -14.632 1.00 89.50 91 SER A C 1
ATOM 722 O O . SER A 1 91 ? 17.386 -3.132 -13.535 1.00 89.50 91 SER A O 1
ATOM 724 N N . TYR A 1 92 ? 16.541 -4.245 -15.282 1.00 86.94 92 TYR A N 1
ATOM 725 C CA . TYR A 1 92 ? 15.253 -4.532 -14.629 1.00 86.94 92 TYR A CA 1
ATOM 726 C C . TYR A 1 92 ? 15.376 -5.576 -13.524 1.00 86.94 92 TYR A C 1
ATOM 728 O O . TYR A 1 92 ? 14.470 -5.721 -12.704 1.00 86.94 92 TYR A O 1
ATOM 736 N N . LEU A 1 93 ? 16.476 -6.333 -13.506 1.00 86.12 93 LEU A N 1
ATOM 737 C CA . LEU A 1 93 ? 16.807 -7.258 -12.437 1.00 86.12 93 LEU A CA 1
ATOM 738 C C . LEU A 1 93 ? 15.764 -8.374 -12.238 1.00 86.12 93 LEU A C 1
ATOM 740 O O . LEU A 1 93 ? 15.647 -8.969 -11.170 1.00 86.12 93 LEU A O 1
ATOM 744 N N . ILE A 1 94 ? 15.012 -8.702 -13.288 1.00 82.38 94 ILE A N 1
ATOM 745 C CA . ILE A 1 94 ? 13.993 -9.760 -13.256 1.00 82.38 94 ILE A CA 1
ATOM 746 C C . ILE A 1 94 ? 14.644 -11.148 -13.177 1.00 82.38 94 ILE A C 1
ATOM 748 O O . ILE A 1 94 ? 14.055 -12.086 -12.648 1.00 82.38 94 ILE A O 1
ATOM 752 N N . ASN A 1 95 ? 15.869 -11.299 -13.689 1.00 72.94 95 ASN A N 1
ATOM 753 C CA . ASN A 1 95 ? 16.515 -12.598 -13.859 1.00 72.94 95 ASN A CA 1
ATOM 754 C C . ASN A 1 95 ? 17.773 -12.749 -12.984 1.00 72.94 95 ASN A C 1
ATOM 756 O O . ASN A 1 95 ? 18.885 -12.916 -13.473 1.00 72.94 95 ASN A O 1
ATOM 760 N N . HIS A 1 96 ? 17.591 -12.720 -11.663 1.00 67.44 96 HIS A N 1
ATOM 761 C CA . HIS A 1 96 ? 18.658 -12.824 -10.654 1.00 67.44 96 HIS A CA 1
ATOM 762 C C . HIS A 1 96 ? 19.120 -14.270 -10.365 1.00 67.44 96 HIS A C 1
ATOM 764 O O . HIS A 1 96 ? 19.335 -14.685 -9.225 1.00 67.44 96 HIS A O 1
ATOM 770 N N . GLY A 1 97 ? 19.274 -15.079 -11.412 1.00 77.88 97 GLY A N 1
ATOM 771 C CA . GLY A 1 97 ? 19.744 -16.458 -11.289 1.00 77.88 97 GLY A CA 1
ATOM 772 C C . GLY A 1 97 ? 18.745 -17.426 -10.639 1.00 77.88 97 GLY A C 1
ATOM 773 O O . GLY A 1 97 ? 17.661 -17.074 -10.174 1.00 77.88 97 GLY A O 1
ATOM 774 N N . ARG A 1 98 ? 19.109 -18.715 -10.627 1.00 77.69 98 ARG A N 1
ATOM 775 C CA . ARG A 1 98 ? 18.206 -19.807 -10.209 1.00 77.69 98 ARG A CA 1
ATOM 776 C C . ARG A 1 98 ? 17.805 -19.733 -8.733 1.00 77.69 98 ARG A C 1
ATOM 778 O O . ARG A 1 98 ? 16.706 -20.144 -8.387 1.00 77.69 98 ARG A O 1
ATOM 785 N N . GLN A 1 99 ? 18.682 -19.215 -7.875 1.00 74.19 99 GLN A N 1
ATOM 786 C CA . GLN A 1 99 ? 18.461 -19.129 -6.427 1.00 74.19 99 GLN A CA 1
ATOM 787 C C . GLN A 1 99 ? 17.393 -18.087 -6.074 1.00 74.19 99 GLN A C 1
ATOM 789 O O . GLN A 1 99 ? 16.533 -18.358 -5.243 1.00 74.19 99 GLN A O 1
ATOM 794 N N . TYR A 1 100 ? 17.402 -16.933 -6.746 1.00 70.81 100 TYR A N 1
ATOM 795 C CA . TYR A 1 100 ? 16.390 -15.891 -6.570 1.00 70.81 100 TYR A CA 1
ATOM 796 C C . TYR A 1 100 ? 14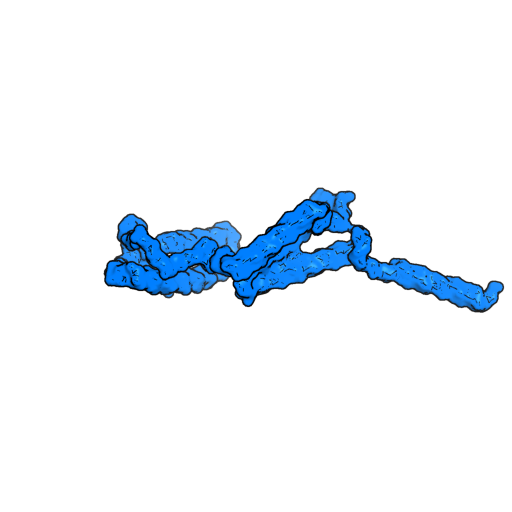.994 -16.385 -6.960 1.00 70.81 100 TYR A C 1
ATOM 798 O O . TYR A 1 100 ? 14.038 -16.221 -6.198 1.00 70.81 100 TYR A O 1
ATOM 806 N N . HIS A 1 101 ? 14.891 -17.053 -8.114 1.00 76.38 101 HIS A N 1
ATOM 807 C CA . HIS A 1 101 ? 13.638 -17.656 -8.576 1.00 76.38 101 HIS A CA 1
ATOM 808 C C . HIS A 1 101 ? 13.164 -18.772 -7.649 1.00 76.38 101 HIS A C 1
ATOM 810 O O . HIS A 1 101 ? 11.972 -18.863 -7.362 1.00 76.38 101 HIS A O 1
ATOM 816 N N . ALA A 1 102 ? 14.086 -19.589 -7.133 1.00 75.19 102 ALA A N 1
ATOM 817 C CA . ALA A 1 102 ? 13.768 -20.617 -6.150 1.00 75.19 102 ALA A CA 1
ATOM 818 C C . ALA A 1 102 ? 13.236 -20.012 -4.841 1.00 75.19 102 ALA A C 1
ATOM 820 O O . ALA A 1 102 ? 12.241 -20.505 -4.322 1.00 75.19 102 ALA A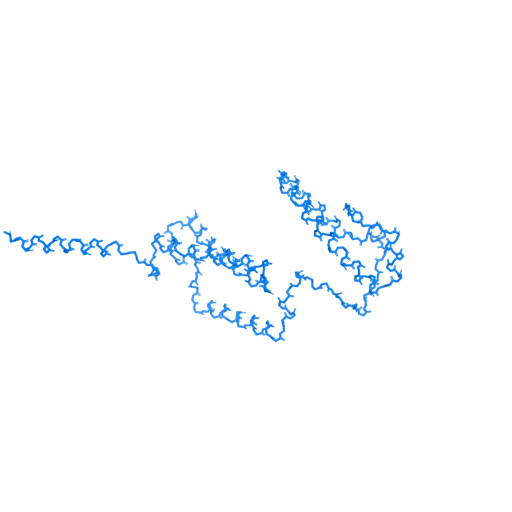 O 1
ATOM 821 N N . ALA A 1 103 ? 13.837 -18.924 -4.347 1.00 69.38 103 ALA A N 1
ATOM 822 C CA . ALA A 1 103 ? 13.390 -18.240 -3.134 1.00 69.38 103 ALA A CA 1
ATOM 823 C C . ALA A 1 103 ? 11.987 -17.633 -3.295 1.00 69.38 103 ALA A C 1
ATOM 825 O O . ALA A 1 103 ? 11.130 -17.843 -2.440 1.00 69.38 103 ALA A O 1
ATOM 826 N N . HIS A 1 104 ? 11.715 -16.954 -4.415 1.00 72.81 104 HIS A N 1
ATOM 827 C CA . HIS A 1 104 ? 10.377 -16.427 -4.699 1.00 72.81 104 HIS A CA 1
ATOM 828 C C . HIS A 1 104 ? 9.354 -17.555 -4.854 1.00 72.81 104 HIS A C 1
ATOM 830 O O . HIS A 1 104 ? 8.280 -17.490 -4.266 1.00 72.81 104 HIS A O 1
ATOM 836 N N . THR A 1 105 ? 9.696 -18.620 -5.585 1.00 76.81 105 THR A N 1
ATOM 837 C CA . THR A 1 105 ? 8.814 -19.786 -5.757 1.00 76.81 105 THR A CA 1
ATOM 838 C C . THR A 1 105 ? 8.504 -20.452 -4.417 1.00 76.81 105 THR A C 1
ATOM 840 O O . THR A 1 105 ? 7.347 -20.762 -4.147 1.00 76.81 105 THR A O 1
ATOM 843 N N . ALA A 1 106 ? 9.508 -20.626 -3.553 1.00 75.75 106 ALA A N 1
ATOM 844 C CA . ALA A 1 106 ? 9.323 -21.157 -2.208 1.00 75.75 106 ALA A CA 1
ATOM 845 C C . ALA A 1 106 ? 8.398 -20.261 -1.371 1.00 75.75 106 ALA A C 1
ATOM 847 O O . ALA A 1 106 ? 7.456 -20.773 -0.774 1.00 75.75 106 ALA A O 1
ATOM 848 N N . ALA A 1 107 ? 8.594 -18.939 -1.409 1.00 67.94 107 ALA A N 1
ATOM 849 C CA . ALA A 1 107 ? 7.743 -17.982 -0.703 1.00 67.94 107 ALA A CA 1
ATOM 850 C C . ALA A 1 107 ? 6.283 -18.012 -1.194 1.00 67.94 107 ALA A C 1
ATOM 852 O O . ALA A 1 107 ? 5.359 -17.947 -0.387 1.00 67.94 107 ALA A O 1
ATOM 853 N N . PHE A 1 108 ? 6.049 -18.160 -2.504 1.00 76.44 108 PHE A N 1
ATOM 854 C CA . PHE A 1 108 ? 4.697 -18.342 -3.044 1.00 76.44 108 PHE A CA 1
ATOM 855 C C . PHE A 1 108 ? 4.074 -19.670 -2.597 1.00 76.44 108 PHE A C 1
ATOM 857 O O . PHE A 1 108 ? 2.910 -19.691 -2.204 1.00 76.44 108 PHE A O 1
ATOM 864 N N . ILE A 1 109 ? 4.828 -20.773 -2.633 1.00 80.12 109 ILE A N 1
ATOM 865 C CA . ILE A 1 109 ? 4.346 -22.086 -2.178 1.00 80.12 109 ILE A CA 1
ATOM 866 C C . ILE A 1 109 ? 3.955 -22.026 -0.700 1.00 80.12 109 ILE A C 1
ATOM 868 O O . ILE A 1 109 ? 2.844 -22.420 -0.352 1.00 80.12 109 ILE A O 1
ATOM 872 N N . GLU A 1 110 ? 4.832 -21.492 0.149 1.00 73.88 110 GLU A N 1
ATOM 873 C CA . GLU A 1 110 ? 4.567 -21.269 1.571 1.00 73.88 110 GLU A CA 1
ATOM 874 C C . GLU A 1 110 ? 3.300 -20.429 1.762 1.00 73.88 110 GLU A C 1
ATOM 876 O O . GLU A 1 110 ? 2.376 -20.855 2.452 1.00 73.88 110 GLU A O 1
ATOM 881 N N . PHE A 1 111 ? 3.194 -19.302 1.052 1.00 78.44 111 PHE A N 1
ATOM 882 C CA . PHE A 1 111 ? 2.029 -18.426 1.106 1.00 78.44 111 PHE A CA 1
ATOM 883 C C . PHE A 1 111 ? 0.714 -19.154 0.796 1.00 78.44 111 PHE A C 1
ATOM 885 O O . PHE A 1 111 ? -0.259 -18.999 1.534 1.00 78.44 111 PHE A O 1
ATOM 892 N N . PHE A 1 112 ? 0.665 -19.949 -0.278 1.00 80.69 112 PHE A N 1
ATOM 893 C CA . PHE A 1 112 ? -0.550 -20.666 -0.673 1.00 80.69 112 PHE A CA 1
ATOM 894 C C . PHE A 1 112 ? -0.876 -21.840 0.257 1.00 80.69 112 PHE A C 1
ATOM 896 O O . PHE A 1 112 ? -2.053 -22.066 0.543 1.00 80.69 112 PHE A O 1
ATOM 903 N N . ILE A 1 113 ? 0.136 -22.556 0.762 1.00 78.25 113 ILE A N 1
ATOM 904 C CA . ILE A 1 113 ? -0.045 -23.605 1.777 1.00 78.25 113 ILE A CA 1
ATOM 905 C C . ILE A 1 113 ? -0.656 -22.990 3.036 1.00 78.25 113 ILE A C 1
ATOM 907 O O . ILE A 1 113 ? -1.689 -23.454 3.520 1.00 78.25 113 ILE A O 1
ATOM 911 N N . GLU A 1 114 ? -0.068 -21.912 3.543 1.00 73.31 114 GLU A N 1
ATOM 912 C CA . GLU A 1 114 ? -0.567 -21.231 4.734 1.00 73.31 114 GLU A CA 1
ATOM 913 C C . GLU A 1 114 ? -1.945 -20.615 4.503 1.00 73.31 114 GLU A C 1
ATOM 915 O O . GLU A 1 114 ? -2.793 -20.690 5.382 1.00 73.31 114 GLU A O 1
ATOM 920 N N . TYR A 1 115 ? -2.220 -20.063 3.322 1.00 75.88 115 TYR A N 1
ATOM 921 C CA . TYR A 1 115 ? -3.552 -19.566 2.987 1.00 75.88 115 TYR A CA 1
ATOM 922 C C . TYR A 1 115 ? -4.609 -20.684 2.972 1.00 75.88 115 TYR A C 1
ATOM 924 O O . TYR A 1 115 ? -5.731 -20.465 3.422 1.00 75.88 115 TYR A O 1
ATOM 932 N N . TYR A 1 116 ? -4.266 -21.885 2.495 1.00 79.94 116 TYR A N 1
ATOM 933 C CA . TYR A 1 116 ? -5.195 -23.016 2.433 1.00 79.94 116 TYR A CA 1
ATOM 934 C C . TYR A 1 116 ? -5.464 -23.641 3.810 1.00 79.94 116 TYR A C 1
ATOM 936 O O . TYR A 1 116 ? -6.618 -23.869 4.171 1.00 79.94 116 TYR A O 1
ATOM 944 N N . PHE A 1 117 ? -4.412 -23.910 4.592 1.00 75.56 117 PHE A N 1
ATOM 945 C CA . PHE A 1 117 ? -4.531 -24.582 5.895 1.00 75.56 117 PHE A CA 1
ATOM 946 C C . PHE A 1 117 ? -4.798 -23.615 7.055 1.00 75.56 117 PHE A C 1
ATOM 948 O O . PHE A 1 117 ? -5.525 -23.950 7.991 1.00 75.56 117 PHE A O 1
ATOM 955 N N . PHE A 1 118 ? -4.239 -22.407 6.992 1.00 75.56 118 PHE A N 1
ATOM 956 C CA . PHE A 1 118 ? -4.290 -21.389 8.044 1.00 75.56 118 PHE A CA 1
ATOM 957 C C . PHE A 1 118 ? -4.714 -20.016 7.487 1.00 75.56 118 PHE A C 1
ATOM 959 O O . PHE A 1 118 ? -4.040 -19.012 7.736 1.00 75.56 118 PHE A O 1
ATOM 966 N N . PRO A 1 119 ? -5.862 -19.914 6.781 1.00 70.94 119 PRO A N 1
ATOM 967 C CA . PRO A 1 119 ? -6.293 -18.677 6.119 1.00 70.94 119 PRO A CA 1
ATOM 968 C C . PRO A 1 119 ? -6.332 -17.478 7.071 1.00 70.94 119 PRO A C 1
ATOM 970 O O . PRO A 1 119 ? -6.004 -16.363 6.675 1.00 70.94 119 PRO A O 1
ATOM 973 N N . ARG A 1 120 ? -6.640 -17.722 8.355 1.00 64.38 120 ARG A N 1
ATOM 974 C CA . ARG A 1 120 ? -6.656 -16.711 9.422 1.00 64.38 120 ARG A CA 1
ATOM 975 C C . ARG A 1 120 ? -5.332 -15.962 9.601 1.00 64.38 120 ARG A C 1
ATOM 977 O O . ARG A 1 120 ? -5.366 -14.797 9.980 1.00 64.38 120 ARG A O 1
ATOM 984 N N . TRP A 1 121 ? -4.191 -16.599 9.333 1.00 65.00 121 TRP A N 1
ATOM 985 C CA . TRP A 1 121 ? -2.867 -15.972 9.438 1.00 65.00 121 TRP A CA 1
ATOM 986 C C . TRP A 1 121 ? -2.573 -15.031 8.268 1.00 65.00 121 TRP A C 1
ATOM 988 O O . TRP A 1 121 ? -1.773 -14.108 8.399 1.00 65.00 121 TRP A O 1
ATOM 998 N N . LYS A 1 122 ? -3.221 -15.265 7.120 1.00 64.38 122 LYS A N 1
ATOM 999 C CA . LYS A 1 122 ? -3.032 -14.495 5.884 1.00 64.38 122 LYS A CA 1
ATOM 1000 C C . LYS A 1 122 ? -4.143 -13.485 5.624 1.00 64.38 122 LYS A C 1
ATOM 1002 O O . LYS A 1 122 ? -3.910 -12.516 4.910 1.00 64.38 122 LYS A O 1
ATOM 1007 N N . THR A 1 123 ? -5.300 -13.615 6.267 1.00 60.72 123 THR A N 1
ATOM 1008 C CA . THR A 1 123 ? -6.239 -12.502 6.443 1.00 60.72 123 THR A CA 1
ATOM 1009 C C . THR A 1 123 ? -5.638 -11.483 7.408 1.00 60.72 123 THR A C 1
ATOM 1011 O O . THR A 1 123 ? -5.904 -11.509 8.608 1.00 60.72 123 THR A O 1
ATOM 1014 N N . PHE A 1 124 ? -4.828 -10.550 6.897 1.00 58.16 124 PHE A N 1
ATOM 1015 C CA . PHE A 1 124 ? -4.629 -9.302 7.626 1.00 58.16 124 PHE A CA 1
ATOM 1016 C C . PHE A 1 124 ? -5.980 -8.598 7.650 1.00 58.16 124 PHE A C 1
ATOM 1018 O O . PHE A 1 124 ? -6.378 -8.014 6.648 1.00 58.16 124 PHE A O 1
ATOM 1025 N N . ASN A 1 125 ? -6.622 -8.519 8.808 1.00 48.41 125 ASN A N 1
ATOM 1026 C CA . ASN A 1 125 ? -7.680 -7.529 9.032 1.00 48.41 125 ASN A CA 1
ATOM 1027 C C . ASN A 1 125 ? -7.081 -6.101 9.194 1.00 48.41 125 ASN A C 1
ATOM 1029 O O . ASN A 1 125 ? -7.669 -5.243 9.837 1.00 48.41 125 ASN A O 1
ATOM 1033 N N . TYR A 1 126 ? -5.918 -5.863 8.558 1.00 48.28 126 TYR A N 1
ATOM 1034 C CA . TYR A 1 126 ? -4.981 -4.729 8.603 1.00 48.28 126 TYR A CA 1
ATOM 1035 C C . TYR A 1 126 ? -4.176 -4.590 9.925 1.00 48.28 126 TYR A C 1
ATOM 1037 O O . TYR A 1 126 ? -4.526 -3.809 10.799 1.00 48.28 126 TYR A O 1
ATOM 1045 N N . ILE A 1 127 ? -3.075 -5.353 10.080 1.00 48.66 127 ILE A N 1
ATOM 1046 C CA . ILE A 1 127 ? -2.064 -5.362 11.188 1.00 48.66 127 ILE A CA 1
ATOM 1047 C C . ILE A 1 127 ? -2.572 -5.656 12.617 1.00 48.66 127 ILE A C 1
ATOM 1049 O O . ILE A 1 127 ? -1.826 -6.184 13.433 1.00 48.66 127 ILE A O 1
ATOM 1053 N N . SER A 1 128 ? -3.839 -5.438 12.932 1.00 40.75 128 SER A N 1
ATOM 1054 C CA . SER A 1 128 ? -4.443 -5.866 14.186 1.00 40.75 128 SER A CA 1
ATOM 1055 C C . SER A 1 128 ? -5.724 -6.586 13.824 1.00 40.75 128 SER A C 1
ATOM 1057 O O . SER A 1 128 ? -6.693 -5.976 13.377 1.00 40.75 128 SER A O 1
ATOM 1059 N N . TYR A 1 129 ? -5.734 -7.905 13.998 1.00 45.06 129 TYR A N 1
ATOM 1060 C CA . TYR A 1 129 ? -6.994 -8.551 14.309 1.00 45.06 129 TYR A CA 1
ATOM 1061 C C . TYR A 1 129 ? -7.510 -7.810 15.543 1.00 45.06 129 TYR A C 1
ATOM 1063 O O . TYR A 1 129 ? -6.912 -7.919 16.611 1.00 45.06 129 TYR A O 1
ATOM 1071 N N . LEU A 1 130 ? -8.541 -6.978 15.364 1.00 48.66 130 LEU A N 1
ATOM 1072 C CA . LEU A 1 130 ? -9.352 -6.483 16.464 1.00 48.66 130 LEU A CA 1
ATOM 1073 C C . LEU A 1 130 ? -9.750 -7.734 17.230 1.00 48.66 130 LEU A C 1
ATOM 1075 O O . LEU A 1 130 ? -10.478 -8.584 16.717 1.00 48.66 130 LEU A O 1
ATOM 1079 N N . VAL A 1 131 ? -9.119 -7.904 18.385 1.00 49.69 131 VAL A N 1
ATOM 1080 C CA . VAL A 1 131 ? -9.261 -9.055 19.259 1.00 49.69 131 VAL A CA 1
ATOM 1081 C C . VAL A 1 131 ? -10.720 -9.064 19.712 1.00 49.69 131 VAL A C 1
ATOM 1083 O O . VAL A 1 131 ? -11.093 -8.437 20.692 1.00 49.69 131 VAL A O 1
ATOM 1086 N N . ASP A 1 132 ? -11.578 -9.732 18.934 1.00 52.41 132 ASP A N 1
ATOM 1087 C CA . ASP A 1 132 ? -12.999 -9.906 19.257 1.00 52.41 132 ASP A CA 1
ATOM 1088 C C . ASP A 1 132 ? -13.194 -11.009 20.316 1.00 52.41 132 ASP A C 1
ATOM 1090 O O . ASP A 1 132 ? -14.302 -11.416 20.635 1.00 52.41 132 ASP A O 1
ATOM 1094 N N . HIS A 1 133 ? -12.118 -11.508 20.916 1.00 57.50 133 HIS A N 1
ATOM 1095 C CA . HIS A 1 133 ? -12.180 -12.351 22.102 1.00 57.50 133 HIS A CA 1
ATOM 1096 C C . HIS A 1 133 ? -11.589 -11.576 23.268 1.00 57.50 133 HIS A C 1
ATOM 1098 O O . HIS A 1 133 ? -10.505 -11.027 23.168 1.00 57.50 133 HIS A O 1
ATOM 1104 N N . LYS A 1 134 ? -12.288 -11.514 24.396 1.00 66.31 134 LYS A N 1
ATOM 1105 C CA . LYS A 1 134 ? -11.702 -10.916 25.591 1.00 66.31 134 LYS A CA 1
ATOM 1106 C C . LYS A 1 134 ? -10.570 -11.828 26.075 1.00 66.31 134 LYS A C 1
ATOM 1108 O O . LYS A 1 134 ? -10.839 -12.962 26.469 1.00 66.31 134 LYS A O 1
ATOM 1113 N N . GLU A 1 135 ? -9.330 -11.346 26.036 1.00 71.50 135 GLU A N 1
ATOM 1114 C CA . GLU A 1 135 ? -8.208 -12.030 26.688 1.00 71.50 135 GLU A CA 1
ATOM 1115 C C . GLU A 1 135 ? -8.462 -12.153 28.194 1.00 71.50 135 GLU A C 1
ATOM 1117 O O . GLU A 1 135 ? -9.123 -11.296 28.789 1.00 71.50 135 GLU A O 1
ATOM 1122 N N . LYS A 1 136 ? -7.951 -13.219 28.824 1.00 72.00 136 LYS A N 1
ATOM 1123 C CA . LYS A 1 136 ? -8.236 -13.509 30.245 1.00 72.00 136 LYS A CA 1
ATOM 1124 C C . LYS A 1 136 ? -7.833 -12.362 31.177 1.00 72.00 136 LYS A C 1
ATOM 1126 O O . LYS A 1 136 ? -8.534 -12.108 32.151 1.00 72.00 136 LYS A O 1
ATOM 1131 N N . ASP A 1 137 ? -6.778 -11.638 30.814 1.00 75.69 137 ASP A N 1
ATOM 1132 C CA . ASP A 1 137 ? -6.230 -10.514 31.577 1.00 75.69 137 ASP A CA 1
ATOM 1133 C C . ASP A 1 137 ? -6.661 -9.142 31.022 1.00 75.69 137 ASP A C 1
ATOM 1135 O O . ASP A 1 137 ? -6.104 -8.106 31.387 1.00 75.69 137 ASP A O 1
ATOM 1139 N N . HIS A 1 138 ? -7.651 -9.098 30.120 1.00 79.56 138 HIS A N 1
ATOM 1140 C CA . HIS A 1 138 ? -8.121 -7.842 29.541 1.00 79.56 138 HIS A CA 1
ATOM 1141 C C . HIS A 1 138 ? -8.974 -7.062 30.549 1.00 79.56 138 HIS A C 1
ATOM 1143 O O . HIS A 1 138 ? -10.110 -7.437 30.863 1.00 79.56 138 HIS A O 1
ATOM 1149 N N . VAL A 1 139 ? -8.427 -5.943 31.022 1.00 87.19 139 VAL A N 1
ATOM 1150 C CA . VAL A 1 139 ? -9.054 -5.029 31.983 1.00 87.19 139 VAL A CA 1
ATOM 1151 C C . VAL A 1 139 ? -9.447 -3.708 31.328 1.00 87.19 139 VAL A C 1
ATOM 1153 O O . VAL A 1 139 ? -8.783 -3.235 30.405 1.00 87.19 139 VAL A O 1
ATOM 1156 N N . LEU A 1 140 ? -10.515 -3.087 31.830 1.00 88.44 140 LEU A N 1
ATOM 1157 C CA . LEU A 1 140 ? -10.939 -1.768 31.376 1.00 88.44 140 LEU A CA 1
ATOM 1158 C C . LEU A 1 140 ? -10.062 -0.682 32.020 1.00 88.44 140 LEU A C 1
ATOM 1160 O O . LEU A 1 140 ? -10.044 -0.517 33.240 1.00 88.44 140 LEU A O 1
ATOM 1164 N N . VAL A 1 141 ? -9.349 0.089 31.198 1.00 88.88 141 VAL A N 1
ATOM 1165 C CA . VAL A 1 141 ? -8.486 1.186 31.660 1.00 88.88 141 VAL A CA 1
ATOM 1166 C C . VAL A 1 141 ? -9.251 2.511 31.615 1.00 88.88 141 VAL A C 1
ATOM 1168 O O . VAL A 1 141 ? -9.626 2.980 30.546 1.00 88.88 141 VAL A O 1
ATOM 1171 N N . THR A 1 142 ? -9.458 3.138 32.777 1.00 90.75 142 THR A N 1
ATOM 1172 C CA . THR A 1 142 ? -10.238 4.391 32.920 1.00 90.75 142 THR A CA 1
ATOM 1173 C C . THR A 1 142 ? -9.476 5.530 33.610 1.00 90.75 142 THR A C 1
ATOM 1175 O O . THR A 1 142 ? -10.033 6.593 33.886 1.00 90.75 142 THR A O 1
ATOM 1178 N N . HIS A 1 143 ? -8.192 5.330 33.914 1.00 85.94 143 HIS A N 1
ATOM 1179 C CA . HIS A 1 143 ? -7.351 6.288 34.633 1.00 85.94 143 HIS A CA 1
ATOM 1180 C C . HIS A 1 143 ? -6.316 6.957 33.712 1.00 85.94 143 HIS A C 1
ATOM 1182 O O . HIS A 1 143 ? -6.125 6.572 32.559 1.00 85.94 143 HIS A O 1
ATOM 1188 N N . GLY A 1 144 ? -5.643 7.996 34.215 1.00 91.00 144 GLY A N 1
ATOM 1189 C CA . GLY A 1 144 ? -4.675 8.767 33.430 1.00 91.00 144 GLY A CA 1
ATOM 1190 C C . GLY A 1 144 ? -5.345 9.524 32.282 1.00 91.00 144 GLY A C 1
ATOM 1191 O O . GLY A 1 144 ? -6.392 10.143 32.473 1.00 91.00 144 GLY A O 1
ATOM 1192 N N . ILE A 1 145 ? -4.756 9.463 31.086 1.00 87.12 145 ILE A N 1
ATOM 1193 C CA . ILE A 1 145 ? -5.291 10.141 29.895 1.00 87.12 145 ILE A CA 1
ATOM 1194 C C . ILE A 1 145 ? -6.682 9.622 29.494 1.00 87.12 145 ILE A C 1
ATOM 1196 O O . ILE A 1 145 ? -7.519 10.401 29.038 1.00 87.12 145 ILE A O 1
ATOM 1200 N N . TYR A 1 146 ? -6.969 8.346 29.773 1.00 87.81 146 TYR A N 1
ATOM 1201 C CA . TYR A 1 146 ? -8.275 7.732 29.529 1.00 87.81 146 TYR A CA 1
ATOM 1202 C C . TYR A 1 146 ? -9.381 8.341 30.402 1.00 87.81 146 TYR A C 1
ATOM 1204 O O . TYR A 1 146 ? -10.542 8.323 30.033 1.00 87.81 146 TYR A O 1
ATOM 1212 N N . LYS A 1 147 ? -9.059 9.009 31.517 1.00 90.88 147 LYS A N 1
ATOM 1213 C CA . LYS A 1 147 ? -10.071 9.757 32.282 1.00 90.88 147 LYS A CA 1
ATOM 1214 C C . LYS A 1 147 ? -10.615 10.966 31.507 1.00 90.88 147 LYS A C 1
ATOM 1216 O O . LYS A 1 147 ? -11.753 11.375 31.730 1.00 90.88 147 LYS A O 1
ATOM 1221 N N . ILE A 1 148 ? -9.799 11.547 30.625 1.00 91.38 148 ILE A N 1
ATOM 1222 C CA . ILE A 1 148 ? -10.103 12.778 29.881 1.00 91.38 148 ILE A CA 1
ATOM 1223 C C . ILE A 1 148 ? -10.787 12.456 28.550 1.00 91.38 148 ILE A C 1
ATOM 1225 O O . ILE A 1 148 ? -11.740 13.139 28.172 1.00 91.38 148 ILE A O 1
ATOM 1229 N N . MET A 1 149 ? -10.307 11.425 27.846 1.00 92.94 149 MET A N 1
ATOM 1230 C CA . MET A 1 149 ? -10.826 11.016 26.541 1.00 92.94 149 MET A CA 1
ATOM 1231 C C . MET A 1 149 ? -10.761 9.502 26.342 1.00 92.94 149 MET A C 1
ATOM 1233 O O . MET A 1 149 ? -9.784 8.876 26.742 1.00 92.94 149 MET A O 1
ATOM 1237 N N . ARG A 1 150 ? -11.769 8.915 25.685 1.00 94.00 150 ARG A N 1
ATOM 1238 C CA . ARG A 1 150 ? -11.854 7.448 25.522 1.00 94.00 150 ARG A CA 1
ATOM 1239 C C . ARG A 1 150 ? -10.826 6.872 24.552 1.00 94.00 150 ARG A C 1
ATOM 1241 O O . ARG A 1 150 ? -10.353 5.765 24.776 1.00 94.00 150 ARG A O 1
ATOM 1248 N N . HIS A 1 151 ? -10.464 7.633 23.517 1.00 91.31 151 HIS A N 1
ATOM 1249 C CA . HIS A 1 151 ? -9.606 7.180 22.412 1.00 91.31 151 HIS A CA 1
ATOM 1250 C C . HIS A 1 151 ? -8.395 8.108 22.199 1.00 91.31 151 HIS A C 1
ATOM 1252 O O . HIS A 1 151 ? -8.266 8.731 21.142 1.00 91.31 151 HIS A O 1
ATOM 1258 N N . PRO A 1 152 ? -7.494 8.245 23.191 1.00 89.81 152 PRO A N 1
ATOM 1259 C CA . PRO A 1 152 ? -6.402 9.219 23.146 1.00 89.81 152 PRO A CA 1
ATOM 1260 C C . PRO A 1 152 ? -5.395 8.977 22.023 1.00 89.81 152 PRO A C 1
ATOM 1262 O O . PRO A 1 152 ? -4.876 9.928 21.441 1.00 89.81 152 PRO A O 1
ATOM 1265 N N . SER A 1 153 ? -5.146 7.714 21.673 1.00 81.75 153 SER A N 1
ATOM 1266 C CA . SER A 1 153 ? -4.296 7.350 20.537 1.00 81.75 153 SER A CA 1
ATOM 1267 C C . SER A 1 153 ? -4.906 7.790 19.204 1.00 81.75 153 SER A C 1
ATOM 1269 O O . SER A 1 153 ? -4.189 8.296 18.343 1.00 81.75 153 SER A O 1
ATOM 1271 N N . TYR A 1 154 ? -6.224 7.651 19.039 1.00 87.69 154 TYR A N 1
ATOM 1272 C CA . TYR A 1 154 ? -6.928 8.047 17.817 1.00 87.69 154 TYR A CA 1
ATOM 1273 C C . TYR A 1 154 ? -6.953 9.561 17.668 1.00 87.69 154 TYR A C 1
ATOM 1275 O O . TYR A 1 154 ? -6.621 10.074 16.602 1.00 87.69 154 TYR A O 1
ATOM 1283 N N . PHE A 1 155 ? -7.237 10.273 18.760 1.00 88.31 155 PHE A N 1
ATOM 1284 C CA . PHE A 1 155 ? -7.144 11.729 18.804 1.00 88.31 155 PHE A CA 1
ATOM 1285 C C . PHE A 1 155 ? -5.737 12.221 18.429 1.00 88.31 155 PHE A C 1
ATOM 1287 O O . PHE A 1 155 ? -5.588 13.107 17.586 1.00 88.31 155 PHE A O 1
ATOM 1294 N N . GLY A 1 156 ? -4.695 11.613 19.008 1.00 82.31 156 GLY A N 1
ATOM 1295 C CA . GLY A 1 156 ? -3.304 11.947 18.702 1.00 82.31 156 GLY A CA 1
ATOM 1296 C C . GLY A 1 156 ? -2.942 11.695 17.238 1.00 82.31 156 GLY A C 1
ATOM 1297 O O . GLY A 1 156 ? -2.374 12.570 16.586 1.00 82.31 156 GLY A O 1
ATOM 1298 N N . PHE A 1 157 ? -3.311 10.532 16.696 1.00 80.81 157 PHE A N 1
ATOM 1299 C CA . PHE A 1 157 ? -3.042 10.195 15.298 1.00 80.81 157 PHE A CA 1
ATOM 1300 C C . PHE A 1 157 ? -3.774 11.128 14.329 1.00 80.81 157 PHE A C 1
ATOM 1302 O O . PHE A 1 157 ? -3.176 11.578 13.353 1.00 80.81 157 PHE A O 1
ATOM 1309 N N . PHE A 1 158 ? -5.043 11.445 14.603 1.00 87.19 158 PHE A N 1
ATOM 1310 C CA . PHE A 1 158 ? -5.843 12.345 13.775 1.00 87.19 158 PHE A CA 1
ATOM 1311 C C . PHE A 1 158 ? -5.153 13.703 13.612 1.00 87.19 158 PHE A C 1
ATOM 1313 O O . PHE A 1 158 ? -4.904 14.147 12.490 1.00 87.19 158 PHE A O 1
ATOM 1320 N N . TRP A 1 159 ? -4.760 14.331 14.724 1.00 87.19 159 TRP A N 1
ATOM 1321 C CA . TRP A 1 159 ? -4.107 15.638 14.680 1.00 87.19 159 TRP A CA 1
ATOM 1322 C C . TRP A 1 159 ? -2.678 15.596 14.166 1.00 87.19 159 TRP A C 1
ATOM 1324 O O . TRP A 1 159 ? -2.267 16.516 13.461 1.00 87.19 159 TRP A O 1
ATOM 1334 N N . TRP A 1 160 ? -1.931 14.533 14.457 1.00 87.94 160 TRP A N 1
ATOM 1335 C CA . TRP A 1 160 ? -0.604 14.344 13.884 1.00 87.94 160 TRP A CA 1
ATOM 1336 C C . TRP A 1 160 ? -0.661 14.261 12.352 1.00 87.94 160 TRP A C 1
ATOM 1338 O O . TRP A 1 160 ? 0.080 14.968 11.667 1.00 87.94 160 TRP A O 1
ATOM 1348 N N . ALA A 1 161 ? -1.583 13.464 11.803 1.00 73.25 161 ALA A N 1
ATOM 1349 C CA . ALA A 1 161 ? -1.722 13.280 10.361 1.00 73.25 161 ALA A CA 1
ATOM 1350 C C . ALA A 1 161 ? -2.157 14.573 9.648 1.00 73.25 161 ALA A C 1
ATOM 1352 O O . ALA A 1 161 ? -1.635 14.889 8.577 1.00 73.25 161 ALA A O 1
ATOM 1353 N N . LEU A 1 162 ? -3.054 15.359 10.254 1.00 85.12 162 LEU A N 1
ATOM 1354 C CA . LEU A 1 162 ? -3.419 16.687 9.747 1.00 85.12 162 LEU A CA 1
ATOM 1355 C C . LEU A 1 162 ? -2.272 17.696 9.870 1.00 85.12 162 LEU A C 1
ATOM 1357 O O . LEU A 1 162 ? -2.015 18.451 8.933 1.00 85.12 162 LEU A O 1
ATOM 1361 N N . GLY A 1 163 ? -1.550 17.680 10.991 1.00 72.62 163 GLY A N 1
ATOM 1362 C CA . GLY A 1 163 ? -0.377 18.520 11.219 1.00 72.62 163 GLY A CA 1
ATOM 1363 C C . GLY A 1 163 ? 0.719 18.281 10.182 1.00 72.62 163 GLY A C 1
ATOM 1364 O O . GLY A 1 163 ? 1.312 19.239 9.694 1.00 72.62 163 GLY A O 1
ATOM 1365 N N . ALA A 1 164 ? 0.927 17.030 9.762 1.00 68.12 164 ALA A N 1
ATOM 1366 C CA . ALA A 1 164 ? 1.858 16.698 8.686 1.00 68.12 164 ALA A CA 1
ATOM 1367 C C . ALA A 1 164 ? 1.460 17.349 7.347 1.00 68.12 164 ALA A C 1
ATOM 1369 O O . ALA A 1 164 ? 2.311 17.915 6.663 1.00 68.12 164 ALA A O 1
ATOM 1370 N N . GLN A 1 165 ? 0.169 17.334 6.989 1.00 74.56 165 GLN A N 1
ATOM 1371 C CA . GLN A 1 165 ? -0.307 17.996 5.766 1.00 74.56 165 GLN A CA 1
ATOM 1372 C C . GLN A 1 165 ? -0.216 19.524 5.856 1.00 74.56 165 GLN A C 1
ATOM 1374 O O . GLN A 1 165 ? 0.071 20.183 4.855 1.00 74.56 165 GLN A O 1
ATOM 1379 N N . LEU A 1 166 ? -0.423 20.083 7.051 1.00 74.94 166 LEU A N 1
ATOM 1380 C CA . LEU A 1 166 ? -0.293 21.515 7.304 1.00 74.94 166 LEU A CA 1
ATOM 1381 C C . LEU A 1 166 ? 1.167 21.981 7.213 1.00 74.94 166 LEU A C 1
ATOM 1383 O O . LEU A 1 166 ? 1.435 22.997 6.581 1.00 74.94 166 LEU A O 1
ATOM 1387 N N . LEU A 1 167 ? 2.112 21.224 7.783 1.00 75.31 167 LEU A N 1
ATOM 1388 C CA . LEU A 1 167 ? 3.551 21.510 7.707 1.00 75.31 167 LEU A CA 1
ATOM 1389 C C . LEU A 1 167 ? 4.071 21.511 6.266 1.00 75.31 167 LEU A C 1
ATOM 1391 O O . LEU A 1 167 ? 4.924 22.323 5.921 1.00 75.31 167 LEU A O 1
ATOM 1395 N N . LEU A 1 168 ? 3.540 20.620 5.425 1.00 59.69 168 LEU A N 1
ATOM 1396 C CA . LEU A 1 168 ? 3.870 20.550 4.000 1.00 59.69 168 LEU A CA 1
ATOM 1397 C C . LEU A 1 168 ? 3.083 21.551 3.141 1.00 59.69 168 LEU A C 1
ATOM 1399 O O . LEU A 1 168 ? 3.295 21.596 1.934 1.00 59.69 168 LEU A O 1
ATOM 1403 N N . LEU A 1 169 ? 2.188 22.343 3.744 1.00 77.62 169 LEU A N 1
ATOM 1404 C CA . LEU A 1 169 ? 1.334 23.318 3.061 1.00 77.62 169 LEU A CA 1
ATOM 1405 C C . LEU A 1 169 ? 0.544 22.702 1.890 1.00 77.62 169 LEU A C 1
ATOM 1407 O O . LEU A 1 169 ? 0.404 23.317 0.835 1.00 77.62 169 LEU A O 1
ATOM 1411 N N . ASN A 1 170 ? -0.004 21.496 2.085 1.00 68.75 170 ASN A N 1
ATOM 1412 C CA . ASN A 1 170 ? -0.793 20.775 1.080 1.00 68.75 170 ASN A CA 1
ATOM 1413 C C . ASN A 1 170 ? -2.308 20.943 1.331 1.00 68.75 170 ASN A C 1
ATOM 1415 O O . ASN A 1 170 ? -2.913 20.057 1.939 1.00 68.75 170 ASN A O 1
ATOM 1419 N N . PRO A 1 171 ? -2.980 22.018 0.868 1.00 72.56 171 PRO A N 1
ATOM 1420 C CA . PRO A 1 171 ? -4.378 22.293 1.225 1.00 72.56 171 PRO A CA 1
ATOM 1421 C C . PRO A 1 171 ? -5.363 21.229 0.717 1.00 72.56 171 PRO A C 1
ATOM 1423 O O . PRO A 1 171 ? -6.304 20.874 1.423 1.00 72.56 171 PRO A O 1
ATOM 1426 N N . VAL A 1 172 ? -5.134 20.674 -0.480 1.00 77.56 172 VAL A N 1
ATOM 1427 C CA . VAL A 1 172 ? -5.986 19.613 -1.048 1.00 77.56 172 VAL A CA 1
ATOM 1428 C C . VAL A 1 172 ? -5.851 18.322 -0.239 1.00 77.56 172 VAL A C 1
ATOM 1430 O O . VAL A 1 172 ? -6.855 17.730 0.155 1.00 77.56 172 VAL A O 1
ATOM 1433 N N . CYS A 1 173 ? -4.616 17.911 0.066 1.00 61.47 173 CYS A N 1
ATOM 1434 C CA . CYS A 1 173 ? -4.363 16.725 0.884 1.00 61.47 173 CYS A CA 1
ATOM 1435 C C . CYS A 1 173 ? -4.857 16.918 2.317 1.00 61.47 173 CYS A C 1
ATOM 1437 O O . CYS A 1 173 ? -5.393 15.981 2.890 1.00 61.47 173 CYS A O 1
ATOM 1439 N N . PHE A 1 174 ? -4.742 18.121 2.881 1.00 77.38 174 PHE A N 1
ATOM 1440 C CA . PHE A 1 174 ? -5.248 18.443 4.212 1.00 77.38 174 PHE A CA 1
ATOM 1441 C C . PHE A 1 174 ? -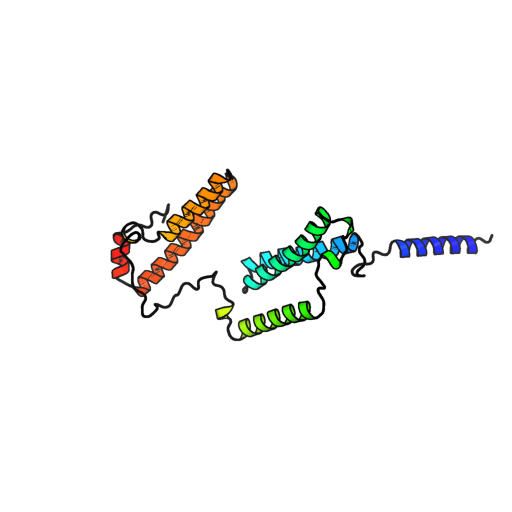6.761 18.202 4.309 1.00 77.38 174 PHE A C 1
ATOM 1443 O O . PHE A 1 174 ? -7.207 17.458 5.180 1.00 77.38 174 PHE A O 1
ATOM 1450 N N . VAL A 1 175 ? -7.551 18.740 3.370 1.00 89.25 175 VAL A N 1
ATOM 1451 C CA . VAL A 1 175 ? -9.007 18.505 3.329 1.00 89.25 175 VAL A CA 1
ATOM 1452 C C . VAL A 1 175 ? -9.327 17.032 3.060 1.00 89.25 175 VAL A C 1
ATOM 1454 O O . VAL A 1 175 ? -10.185 16.459 3.730 1.00 89.25 175 VAL A O 1
ATOM 1457 N N . GLY A 1 176 ? -8.614 16.392 2.128 1.00 80.88 176 GLY A N 1
ATOM 1458 C CA . GLY A 1 176 ? -8.777 14.962 1.855 1.00 80.88 176 GLY A CA 1
ATOM 1459 C C . GLY A 1 176 ? -8.527 14.096 3.094 1.00 80.88 176 GLY A C 1
ATOM 1460 O O . GLY A 1 176 ? -9.318 13.204 3.397 1.00 80.88 176 GLY A O 1
ATOM 1461 N N . PHE A 1 177 ? -7.475 14.400 3.856 1.00 83.50 177 PHE A N 1
ATOM 1462 C CA . PHE A 1 177 ? -7.137 13.700 5.092 1.00 83.50 177 PHE A CA 1
ATOM 1463 C C . PHE A 1 177 ? -8.189 13.921 6.174 1.00 83.50 177 PHE A C 1
ATOM 1465 O O . PHE A 1 177 ? -8.536 12.953 6.844 1.00 83.50 177 PHE A O 1
ATOM 1472 N N . ILE A 1 178 ? -8.754 15.128 6.315 1.00 90.62 178 ILE A N 1
ATOM 1473 C CA . ILE A 1 178 ? -9.877 15.357 7.240 1.00 90.62 178 ILE A CA 1
ATOM 1474 C C . ILE A 1 178 ? -11.010 14.379 6.930 1.00 90.62 178 ILE A C 1
ATOM 1476 O O . ILE A 1 178 ? -11.445 13.654 7.818 1.00 90.62 178 ILE A O 1
ATOM 1480 N N . LEU A 1 179 ? -11.462 14.312 5.675 1.00 90.00 179 LEU A N 1
ATOM 1481 C CA . LEU A 1 179 ? -12.610 13.482 5.295 1.00 90.00 179 LEU A CA 1
ATOM 1482 C C . LEU A 1 179 ? -12.338 11.985 5.486 1.00 90.00 179 LEU A C 1
ATOM 1484 O O . LEU A 1 179 ? -13.177 11.262 6.029 1.00 90.00 179 LEU A O 1
ATOM 1488 N N . VAL A 1 180 ? -11.159 11.520 5.063 1.00 81.75 180 VAL A N 1
ATOM 1489 C CA . VAL A 1 180 ? -10.774 10.106 5.160 1.00 81.75 180 VAL A CA 1
ATOM 1490 C C . VAL A 1 180 ? -10.586 9.685 6.615 1.00 81.75 180 VAL A C 1
ATOM 1492 O O . VAL A 1 180 ? -11.143 8.668 7.025 1.00 81.75 180 VAL A O 1
ATOM 1495 N N . LEU A 1 181 ? -9.847 10.464 7.411 1.00 84.44 181 LEU A N 1
ATOM 1496 C CA . LEU A 1 181 ? -9.597 10.144 8.818 1.00 84.44 181 LEU A CA 1
ATOM 1497 C C . LEU A 1 181 ? -10.879 10.230 9.644 1.00 84.44 181 LEU A C 1
ATOM 1499 O O . LEU A 1 181 ? -11.103 9.377 10.499 1.00 84.44 181 LEU A O 1
ATOM 1503 N N . GLN A 1 182 ? -11.740 11.209 9.360 1.00 89.62 182 GLN A N 1
ATOM 1504 C CA . GLN A 1 182 ? -13.029 11.352 10.030 1.00 89.62 182 GLN A CA 1
ATOM 1505 C C . GLN A 1 182 ? -13.895 10.109 9.819 1.00 89.62 182 GLN A C 1
ATOM 1507 O O . GLN A 1 182 ? -14.400 9.537 10.784 1.00 89.62 182 GLN A O 1
ATOM 1512 N N . LYS A 1 183 ? -14.025 9.659 8.565 1.00 85.50 183 LYS A N 1
ATOM 1513 C CA . LYS A 1 183 ? -14.765 8.437 8.233 1.00 85.50 183 LYS A CA 1
ATOM 1514 C C . LYS A 1 183 ? -14.139 7.216 8.911 1.00 85.50 183 LYS A C 1
ATOM 1516 O O . LYS A 1 183 ? -14.829 6.482 9.608 1.00 85.50 183 LYS A O 1
ATOM 1521 N N . PHE A 1 184 ? -12.827 7.039 8.756 1.00 84.44 184 PHE A N 1
ATOM 1522 C CA . PHE A 1 184 ? -12.101 5.889 9.291 1.00 84.44 184 PHE A CA 1
ATOM 1523 C C . PHE A 1 184 ? -12.243 5.757 10.812 1.00 84.44 184 PHE A C 1
ATOM 1525 O O . PHE A 1 184 ? -12.579 4.682 11.309 1.00 84.44 184 PHE A O 1
ATOM 1532 N N . PHE A 1 185 ? -12.007 6.836 11.563 1.00 86.12 185 PHE A N 1
ATOM 1533 C CA . PHE A 1 185 ? -12.101 6.785 13.019 1.00 86.12 185 PHE A CA 1
ATOM 1534 C C . PHE A 1 185 ? -13.541 6.705 13.514 1.00 86.12 185 PHE A C 1
ATOM 1536 O O . PHE A 1 185 ? -13.762 6.054 14.528 1.00 86.12 185 PHE A O 1
ATOM 1543 N N . SER A 1 186 ? -14.518 7.284 12.812 1.00 89.44 186 SER A N 1
ATOM 1544 C CA . SER A 1 186 ? -15.935 7.116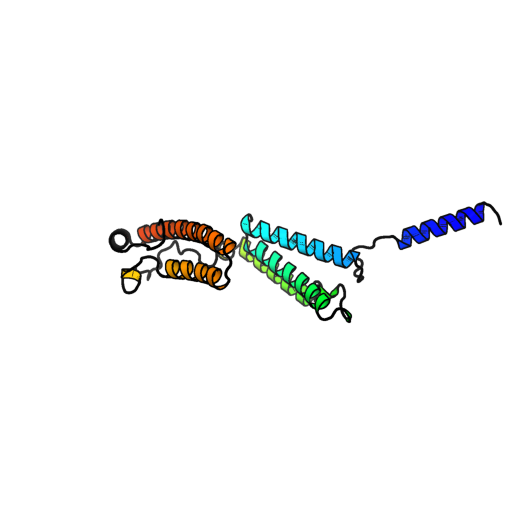 13.159 1.00 89.44 186 SER A CA 1
ATOM 1545 C C . SER A 1 186 ? -16.366 5.652 13.067 1.00 89.44 186 SER A C 1
ATOM 1547 O O . SER A 1 186 ? -16.887 5.099 14.042 1.00 89.44 186 SER A O 1
ATOM 1549 N N . ASP A 1 187 ? -16.054 4.997 11.947 1.00 83.44 187 ASP A N 1
ATOM 1550 C CA . ASP A 1 187 ? -16.376 3.586 11.727 1.00 83.44 187 ASP A CA 1
ATOM 1551 C C . ASP A 1 187 ? -15.652 2.698 12.760 1.00 83.44 187 ASP A C 1
ATOM 1553 O O . ASP A 1 187 ? -16.255 1.824 13.389 1.00 83.44 187 ASP A O 1
ATOM 1557 N N . ARG A 1 188 ? -14.361 2.969 13.004 1.00 82.88 188 ARG A N 1
ATOM 1558 C CA . ARG A 1 188 ? -13.528 2.190 13.931 1.00 82.88 188 ARG A CA 1
ATOM 1559 C C . ARG A 1 188 ? -13.933 2.358 15.394 1.00 82.88 188 ARG A C 1
ATOM 1561 O O . ARG A 1 188 ? -14.055 1.356 16.093 1.00 82.88 188 ARG A O 1
ATOM 1568 N N . ILE A 1 189 ? -14.159 3.591 15.853 1.00 89.69 189 ILE A N 1
ATOM 1569 C CA . ILE A 1 189 ? -14.604 3.876 17.225 1.00 89.69 189 ILE A CA 1
ATOM 1570 C C . ILE A 1 189 ? -15.948 3.198 17.472 1.00 89.69 189 ILE A C 1
ATOM 1572 O O . ILE A 1 189 ? -16.104 2.512 18.476 1.00 89.69 189 ILE A O 1
ATOM 1576 N N . THR A 1 190 ? -16.898 3.315 16.544 1.00 90.38 190 THR A N 1
ATOM 1577 C CA . THR A 1 190 ? -18.224 2.697 16.692 1.00 90.38 190 THR A CA 1
ATOM 1578 C C . THR A 1 190 ? -18.120 1.184 16.891 1.00 90.38 190 THR A C 1
ATOM 1580 O O . THR A 1 190 ? -18.727 0.628 17.809 1.00 90.38 190 THR A O 1
ATOM 1583 N N . TYR A 1 191 ? -17.305 0.521 16.070 1.00 84.62 191 TYR A N 1
ATOM 1584 C CA . TYR A 1 191 ? -17.063 -0.915 16.180 1.00 84.62 191 TYR A CA 1
ATOM 1585 C C . TYR A 1 191 ? -16.371 -1.305 17.498 1.00 84.62 191 TYR A C 1
ATOM 1587 O O . TYR A 1 191 ? -16.766 -2.261 18.174 1.00 84.62 191 TYR A O 1
ATOM 1595 N N . GLU A 1 192 ? -15.333 -0.565 17.879 1.00 86.25 192 GLU A N 1
ATOM 1596 C CA . GLU A 1 192 ? -14.556 -0.842 19.083 1.00 86.25 192 GLU A CA 1
ATOM 1597 C C . GLU A 1 192 ? -15.392 -0.647 20.347 1.00 86.25 192 GLU A C 1
ATOM 1599 O O . GLU A 1 192 ? -15.394 -1.509 21.221 1.00 86.25 192 GLU A O 1
ATOM 1604 N N . GLU A 1 193 ? -16.184 0.424 20.424 1.00 91.94 193 GLU A N 1
ATOM 1605 C CA . GLU A 1 193 ? -17.053 0.674 21.573 1.00 91.94 193 GLU A CA 1
ATOM 1606 C C . GLU A 1 193 ? -18.161 -0.378 21.708 1.00 91.94 193 GLU A C 1
ATOM 1608 O O . GLU A 1 193 ? -18.530 -0.728 22.829 1.00 91.94 193 GLU A O 1
ATOM 1613 N N . HIS A 1 194 ? -18.663 -0.924 20.595 1.00 90.44 194 HIS A N 1
ATOM 1614 C CA . HIS A 1 194 ? -19.588 -2.059 20.624 1.00 90.44 194 HIS A CA 1
ATOM 1615 C C . HIS A 1 194 ? -18.914 -3.314 21.208 1.00 90.44 194 HIS A C 1
ATOM 1617 O O . HIS A 1 194 ? -19.489 -4.020 22.038 1.00 90.44 194 HIS A O 1
ATOM 1623 N N . THR A 1 195 ? -17.664 -3.567 20.822 1.00 85.81 195 THR A N 1
ATOM 1624 C CA . THR A 1 195 ? -16.860 -4.684 21.340 1.00 85.81 195 THR A CA 1
ATOM 1625 C C . THR A 1 195 ? -16.542 -4.510 22.832 1.00 85.81 195 THR A C 1
ATOM 1627 O O . THR A 1 195 ? -16.722 -5.437 23.622 1.00 85.81 195 THR A O 1
ATOM 1630 N N . LEU A 1 196 ? -16.162 -3.303 23.258 1.00 89.31 196 LEU A N 1
ATOM 1631 C CA . LEU A 1 196 ? -15.902 -2.970 24.662 1.00 89.31 196 LEU A CA 1
ATOM 1632 C C . LEU A 1 196 ? -17.162 -3.102 25.523 1.00 89.31 196 LEU A C 1
ATOM 1634 O O . LEU A 1 196 ? -17.099 -3.653 26.624 1.00 89.31 196 LEU A O 1
ATOM 1638 N N . GLN A 1 197 ? -18.322 -2.693 25.003 1.00 92.44 197 GLN A N 1
ATOM 1639 C CA . GLN A 1 197 ? -19.601 -2.922 25.671 1.00 92.44 197 GLN A CA 1
ATOM 1640 C C . GLN A 1 197 ? -19.890 -4.418 25.836 1.00 92.44 197 GLN A C 1
ATOM 1642 O O . GLN A 1 197 ? -20.346 -4.836 26.898 1.00 92.44 197 GLN A O 1
ATOM 1647 N N . ARG A 1 198 ? -19.573 -5.247 24.833 1.00 89.06 198 ARG A N 1
ATOM 1648 C CA . ARG A 1 198 ? -19.702 -6.710 24.930 1.00 89.06 198 ARG A CA 1
ATOM 1649 C C . ARG A 1 198 ? -18.769 -7.315 25.987 1.00 89.06 198 ARG A C 1
ATOM 1651 O O . ARG A 1 198 ? -19.138 -8.291 26.631 1.00 89.06 198 ARG A O 1
ATOM 1658 N N . PHE A 1 199 ? -17.570 -6.760 26.166 1.00 88.06 199 PHE A N 1
ATOM 1659 C CA . PHE A 1 199 ? -16.545 -7.294 27.074 1.00 88.06 199 PHE A CA 1
ATOM 1660 C C . PHE A 1 199 ? -16.683 -6.860 28.533 1.00 88.06 199 PHE A C 1
ATOM 1662 O O . PHE A 1 199 ? -16.311 -7.622 29.433 1.00 88.06 199 PHE A O 1
ATOM 1669 N N . PHE A 1 200 ? -17.158 -5.638 28.768 1.00 92.25 200 PHE A N 1
ATOM 1670 C CA . PHE A 1 200 ? -17.174 -5.008 30.093 1.00 92.25 200 PHE A CA 1
ATOM 1671 C C . PHE A 1 200 ? -18.579 -4.592 30.548 1.00 92.25 200 PHE A C 1
ATOM 1673 O O . PHE A 1 200 ? -18.762 -4.213 31.702 1.00 92.25 200 PHE A O 1
ATOM 1680 N N . GLY A 1 201 ? -19.586 -4.688 29.674 1.00 93.12 201 GLY A N 1
ATOM 1681 C CA . GLY A 1 201 ? -20.986 -4.468 30.021 1.00 93.12 201 GLY A CA 1
ATOM 1682 C C . GLY A 1 201 ? -21.218 -3.112 30.682 1.00 93.12 201 GLY A C 1
ATOM 1683 O O . GLY A 1 201 ? -20.956 -2.062 30.094 1.00 93.12 201 GLY A O 1
ATOM 1684 N N . GLN A 1 202 ? -21.712 -3.149 31.920 1.00 94.12 202 GLN A N 1
ATOM 1685 C CA . GLN A 1 202 ? -22.111 -1.961 32.666 1.00 94.12 202 GLN A CA 1
ATOM 1686 C C . GLN A 1 202 ? -20.937 -1.022 32.988 1.00 94.12 202 GLN A C 1
ATOM 1688 O O . GLN A 1 202 ? -21.101 0.194 32.906 1.00 94.12 202 GLN A O 1
ATOM 1693 N N . GLU A 1 203 ? -19.744 -1.557 33.267 1.00 94.12 203 GLU A N 1
ATOM 1694 C CA . GLU A 1 203 ? -18.556 -0.742 33.565 1.00 94.12 203 GLU A CA 1
ATOM 1695 C C . GLU A 1 203 ? -18.192 0.170 32.386 1.00 94.12 203 GLU A C 1
ATOM 1697 O O . GLU A 1 203 ? -17.865 1.346 32.563 1.00 94.12 203 GLU A O 1
ATOM 1702 N N . TRP A 1 204 ? -18.318 -0.354 31.162 1.00 95.56 204 TRP A N 1
ATOM 1703 C CA . TRP A 1 204 ? -18.100 0.424 29.948 1.00 95.56 204 TRP A CA 1
ATOM 1704 C C . TRP A 1 204 ? -19.162 1.507 29.757 1.00 95.56 204 TRP A C 1
ATOM 1706 O O . TRP A 1 204 ? -18.823 2.632 29.398 1.00 95.56 204 TRP A O 1
ATOM 1716 N N . ILE A 1 205 ? -20.436 1.199 30.017 1.00 94.94 205 ILE A N 1
ATOM 1717 C CA . ILE A 1 205 ? -21.540 2.161 29.876 1.00 94.94 205 ILE A CA 1
ATOM 1718 C C . ILE A 1 205 ? -21.338 3.349 30.826 1.00 94.94 205 ILE A C 1
ATOM 1720 O O . ILE A 1 205 ? -21.458 4.505 30.413 1.00 94.94 205 ILE A O 1
ATOM 1724 N N . GLU A 1 206 ? -20.972 3.081 32.079 1.00 95.88 206 GLU A N 1
ATOM 1725 C CA . GLU A 1 206 ? -20.717 4.125 33.074 1.00 95.88 206 GLU A CA 1
ATOM 1726 C C . GLU A 1 206 ? -19.499 4.981 32.736 1.00 95.88 206 GLU A C 1
ATOM 1728 O O . GLU A 1 206 ? -19.520 6.199 32.933 1.00 95.88 206 GLU A O 1
ATOM 1733 N N . TYR A 1 207 ? -18.439 4.360 32.221 1.00 95.56 207 TYR A N 1
ATOM 1734 C CA . TYR A 1 207 ? -17.259 5.073 31.752 1.00 95.56 207 TYR A CA 1
ATOM 1735 C C . TYR A 1 207 ? -17.574 5.932 30.517 1.00 95.56 207 TYR A C 1
ATOM 1737 O O . TYR A 1 207 ? -17.259 7.125 30.493 1.00 95.56 207 TYR A O 1
ATOM 1745 N N . LYS A 1 208 ? -18.289 5.373 29.533 1.00 94.88 208 LYS A N 1
ATOM 1746 C CA . LYS A 1 208 ? -18.705 6.069 28.308 1.00 94.88 208 LYS A CA 1
ATOM 1747 C C . LYS A 1 208 ? -19.558 7.304 28.590 1.00 94.88 208 LYS A C 1
ATOM 1749 O O . LYS A 1 208 ? -19.403 8.309 27.899 1.00 94.88 208 LYS A O 1
ATOM 1754 N N . ALA A 1 209 ? -20.413 7.252 29.611 1.00 95.12 209 ALA A N 1
ATOM 1755 C CA . ALA A 1 209 ? -21.243 8.382 30.023 1.00 95.12 209 ALA A CA 1
ATOM 1756 C C . ALA A 1 209 ? -20.441 9.549 30.631 1.00 95.12 209 ALA A C 1
ATOM 1758 O O . ALA A 1 209 ? -20.874 10.696 30.551 1.00 95.12 209 ALA A O 1
ATOM 1759 N N . LYS A 1 210 ? -19.285 9.271 31.249 1.00 95.25 210 LYS A N 1
ATOM 1760 C CA . LYS A 1 210 ? -18.477 10.269 31.975 1.00 95.25 210 LYS A CA 1
ATOM 1761 C C . LYS A 1 210 ? -17.355 10.869 31.130 1.00 95.25 210 LYS A C 1
ATOM 1763 O O . LYS A 1 210 ? -16.934 11.993 31.393 1.00 95.25 210 LYS A O 1
ATOM 1768 N N . THR A 1 211 ? -16.868 10.134 30.136 1.00 94.44 211 THR A N 1
ATOM 1769 C CA . THR A 1 211 ? -15.665 10.496 29.381 1.00 94.44 211 THR A CA 1
ATOM 1770 C C . THR A 1 211 ? -15.991 10.570 27.893 1.00 94.44 211 THR A C 1
ATOM 1772 O O . THR A 1 211 ? -16.369 9.541 27.351 1.00 94.44 211 THR A O 1
ATOM 1775 N N . PRO A 1 212 ? -15.845 11.717 27.204 1.00 94.50 212 PRO A N 1
ATOM 1776 C CA . PRO A 1 212 ? -16.125 11.856 25.767 1.00 94.50 212 PRO A CA 1
ATOM 1777 C C . PRO A 1 212 ? -14.992 11.324 24.856 1.00 94.50 212 PRO A C 1
ATOM 1779 O O . PRO A 1 212 ? -13.908 10.972 25.321 1.00 94.50 212 PRO A O 1
ATOM 1782 N N . THR A 1 213 ? -15.224 11.264 23.538 1.00 91.31 213 THR A N 1
ATOM 1783 C CA . THR A 1 213 ? -14.202 10.909 22.523 1.00 91.31 213 THR A CA 1
ATOM 1784 C C . THR A 1 213 ? -13.259 12.070 22.191 1.00 91.31 213 THR A C 1
ATOM 1786 O O . THR A 1 213 ? -12.091 11.824 21.912 1.00 91.31 213 THR A O 1
ATOM 1789 N N . TRP A 1 214 ? -13.775 13.309 22.212 1.00 90.75 214 TRP A N 1
ATOM 1790 C CA . TRP A 1 214 ? -13.168 14.543 21.675 1.00 90.75 214 TRP A CA 1
ATOM 1791 C C . TRP A 1 214 ? -12.927 14.575 20.164 1.00 90.75 214 TRP A C 1
ATOM 1793 O O . TRP A 1 214 ? -12.419 15.570 19.644 1.00 90.75 214 TRP A O 1
ATOM 1803 N N . MET A 1 215 ? -13.309 13.526 19.444 1.00 86.44 215 MET A N 1
ATOM 1804 C CA . MET A 1 215 ? -13.238 13.533 17.992 1.00 86.44 215 MET A CA 1
ATOM 1805 C C . MET A 1 215 ? -14.397 14.376 17.440 1.00 86.44 215 MET A C 1
ATOM 1807 O O . MET A 1 215 ? -15.510 14.287 17.963 1.00 86.44 215 MET A O 1
ATOM 1811 N N . PRO A 1 216 ? -14.178 15.204 16.403 1.00 78.12 216 PRO A N 1
ATOM 1812 C CA . PRO A 1 216 ? -15.261 15.970 15.795 1.00 78.12 216 PRO A CA 1
ATOM 1813 C C . PRO A 1 216 ? -16.380 15.020 15.354 1.00 78.12 216 PRO A C 1
ATOM 1815 O O . PRO A 1 216 ? -16.083 13.981 14.784 1.00 78.12 216 PRO A O 1
ATOM 1818 N N . PHE A 1 217 ? -17.649 15.355 15.590 1.00 78.31 217 PHE A N 1
ATOM 1819 C CA . PHE A 1 217 ? -18.807 14.601 15.074 1.00 78.31 217 PHE A CA 1
ATOM 1820 C C . PHE A 1 217 ? -18.905 13.105 15.476 1.00 78.31 217 PHE A C 1
ATOM 1822 O O . PHE A 1 217 ? -19.557 12.347 14.756 1.00 78.31 217 PHE A O 1
ATOM 1829 N N . ILE A 1 218 ? -18.282 12.672 16.588 1.00 75.50 218 ILE A N 1
ATOM 1830 C CA . ILE A 1 218 ? -18.333 11.284 17.113 1.00 75.50 218 ILE A CA 1
ATOM 1831 C C . ILE A 1 218 ? -18.678 11.259 18.603 1.00 75.50 218 ILE A C 1
ATOM 1833 O O . ILE A 1 218 ? -17.914 11.857 19.394 1.00 75.50 218 ILE A O 1
#

Foldseek 3Di:
DDPVVVVVVVVVVVVVVVVVPPDDEPPQFQDPRNLVVLLVVLVCQLVVLCVCLVVPPQNVSSVVSNVLSVVLVVQLVVCVVPPVVPRTSCSSVPPVDPVVVVVVVVVVVVVVVCCVPPVVVRPPPPVDPPCLDQDPPDDDDCDDVNVAAVCVVLVVVLVVCLVVCVVVVPVVVNVVSNVVSLVVCVVVVVVNLVSVCVVPPPVSVVSPVNYYHPRPPD

Secondary structure (DSSP, 8-state):
--HHHHHHHHHHHHHHHHHHT----SS----HHHHHHHHHHHHHHHHHHHHHHHHSS-HHHHHHHHHHHHHHHHHHHHHHHH-GGG--GGGG----HHHHHHHHHHHHHHHHHHHHH-HHHH--SSS-----S--TT-----SGGGGT-S-HHHHHHHHHHHHHHHHTT-HHHHHHHHHHHHHHHHHHHHHHHHHHHHHHTHHHHHHHHHS---STT-

InterPro domains:
  IPR007269 Isoprenylcysteine carboxyl methyltransferase [PF04140] (135-197)
  IPR025770 Protein-S-isoprenylcysteine O-methyltransferase [PS51564] (1-218)